Protein AF-A0A8H8CEH4-F1 (afdb_monomer)

Mean predicted aligned error: 15.82 Å

Structure (mmCIF, N/CA/C/O backbone):
data_AF-A0A8H8CEH4-F1
#
_entry.id   AF-A0A8H8CEH4-F1
#
loop_
_atom_site.group_PDB
_atom_site.id
_atom_site.type_symbol
_atom_site.label_atom_id
_atom_site.label_alt_id
_atom_site.label_comp_id
_atom_site.label_asym_id
_atom_site.label_entity_id
_atom_site.label_seq_id
_atom_site.pdbx_PDB_ins_code
_atom_site.Cartn_x
_atom_site.Cartn_y
_atom_site.Cartn_z
_atom_site.occupancy
_atom_site.B_iso_or_equiv
_atom_site.auth_seq_id
_atom_site.auth_comp_id
_atom_site.auth_asym_id
_atom_site.auth_atom_id
_atom_site.pdbx_PDB_model_num
ATOM 1 N N . MET A 1 1 ? 28.395 -14.704 -36.684 1.00 41.12 1 MET A N 1
ATOM 2 C CA . MET A 1 1 ? 27.935 -14.155 -35.392 1.00 41.12 1 MET A CA 1
ATOM 3 C C . MET A 1 1 ? 26.615 -14.833 -35.065 1.00 41.12 1 MET A C 1
ATOM 5 O O . MET A 1 1 ? 25.861 -15.032 -36.015 1.00 41.12 1 MET A O 1
ATOM 9 N N . PRO A 1 2 ? 26.367 -15.254 -33.816 1.00 50.44 2 PRO A N 1
ATOM 10 C CA . PRO A 1 2 ? 25.075 -15.826 -33.438 1.00 50.44 2 PRO A CA 1
ATOM 11 C C . PRO A 1 2 ? 23.949 -14.814 -33.681 1.00 50.44 2 PRO A C 1
ATOM 13 O O . PRO A 1 2 ? 24.184 -13.602 -33.685 1.00 50.44 2 PRO A O 1
ATOM 16 N N . SER A 1 3 ? 22.748 -15.320 -33.951 1.00 53.97 3 SER A N 1
ATOM 17 C CA . SER A 1 3 ? 21.564 -14.488 -34.169 1.00 53.97 3 SER A CA 1
ATOM 18 C C . SER A 1 3 ? 21.272 -13.676 -32.899 1.00 53.97 3 SER A C 1
ATOM 20 O O . SER A 1 3 ? 21.290 -14.254 -31.814 1.00 53.97 3 SER A O 1
ATOM 22 N N . PRO A 1 4 ? 20.958 -12.370 -32.984 1.00 51.72 4 PRO A N 1
ATOM 23 C CA . PRO A 1 4 ? 20.676 -11.534 -31.810 1.00 51.72 4 PRO A CA 1
ATOM 24 C C . PRO A 1 4 ? 19.436 -11.962 -30.996 1.00 51.72 4 PRO A C 1
ATOM 26 O O . PRO A 1 4 ? 19.166 -11.373 -29.955 1.00 51.72 4 PRO A O 1
ATOM 29 N N . PHE A 1 5 ? 18.692 -12.977 -31.450 1.00 53.94 5 PHE A N 1
ATOM 30 C CA . PHE A 1 5 ? 17.483 -13.499 -30.799 1.00 53.94 5 PHE A CA 1
ATOM 31 C C . PHE A 1 5 ? 17.626 -14.947 -30.311 1.00 53.94 5 PHE A C 1
ATOM 33 O O . PHE A 1 5 ? 16.637 -15.574 -29.933 1.00 53.94 5 PHE A O 1
ATOM 40 N N . GLU A 1 6 ? 18.833 -15.509 -30.358 1.00 67.44 6 GLU A N 1
ATOM 41 C CA . GLU A 1 6 ? 19.095 -16.853 -29.849 1.00 67.44 6 GLU A CA 1
ATOM 42 C C . GLU A 1 6 ? 19.182 -16.815 -28.307 1.00 67.44 6 GLU A C 1
ATOM 44 O O . GLU A 1 6 ? 19.828 -15.917 -27.761 1.00 67.44 6 GLU A O 1
ATOM 49 N N . PRO A 1 7 ? 18.508 -17.724 -27.576 1.00 61.00 7 PRO A N 1
ATOM 50 C CA . PRO A 1 7 ? 18.528 -17.714 -26.116 1.00 61.00 7 PRO A CA 1
ATOM 51 C C . PRO A 1 7 ? 19.945 -17.952 -25.581 1.00 61.00 7 PRO A C 1
ATOM 53 O O . PRO A 1 7 ? 20.685 -18.788 -26.103 1.00 61.00 7 PRO A O 1
ATOM 56 N N . CYS A 1 8 ? 20.310 -17.220 -24.523 1.00 62.75 8 CYS A N 1
ATOM 57 C CA . CYS A 1 8 ? 21.651 -17.258 -23.945 1.00 62.75 8 CYS A CA 1
ATOM 58 C C . CYS A 1 8 ? 22.036 -18.695 -23.529 1.00 62.75 8 CYS A C 1
ATOM 60 O O . CYS A 1 8 ? 21.242 -19.357 -22.848 1.00 62.75 8 CYS A O 1
ATOM 62 N N . PRO A 1 9 ? 23.240 -19.195 -23.877 1.00 75.38 9 PRO A N 1
ATOM 63 C CA . PRO A 1 9 ? 23.689 -20.511 -23.434 1.00 75.38 9 PRO A CA 1
ATOM 64 C C . PRO A 1 9 ? 23.721 -20.602 -21.897 1.00 75.38 9 PRO A C 1
ATOM 66 O O . PRO A 1 9 ? 23.936 -19.586 -21.230 1.00 75.38 9 PRO A O 1
ATOM 69 N N . PRO A 1 10 ? 23.517 -21.795 -21.303 1.00 74.75 10 PRO A N 1
ATOM 70 C CA . PRO A 1 10 ? 23.517 -21.963 -19.852 1.00 74.75 10 PRO A CA 1
ATOM 71 C C . PRO A 1 10 ? 24.823 -21.450 -19.214 1.00 74.75 10 PRO A C 1
ATOM 73 O O . PRO A 1 10 ? 25.897 -21.672 -19.774 1.00 74.75 10 PRO A O 1
ATOM 76 N N . PRO A 1 11 ? 24.767 -20.791 -18.043 1.00 74.94 11 PRO A N 1
ATOM 77 C CA . PRO A 1 11 ? 25.940 -20.163 -17.448 1.00 74.94 11 PRO A CA 1
ATOM 78 C C . PRO A 1 11 ? 26.921 -21.214 -16.913 1.00 74.94 11 PRO A C 1
ATOM 80 O O . PRO A 1 11 ? 26.511 -22.155 -16.233 1.00 74.94 11 PRO A O 1
ATOM 83 N N . GLU A 1 12 ? 28.222 -21.011 -17.149 1.00 73.19 12 GLU A N 1
ATOM 84 C CA . GLU A 1 12 ? 29.298 -21.923 -16.713 1.00 73.19 12 GLU A CA 1
ATOM 85 C C . GLU A 1 12 ? 29.402 -22.061 -15.182 1.00 73.19 12 GLU A C 1
ATOM 87 O O . GLU A 1 12 ? 29.919 -23.054 -14.674 1.00 73.19 12 GLU A O 1
ATOM 92 N N . SER A 1 13 ? 28.899 -21.080 -14.421 1.00 71.19 13 SER A N 1
ATOM 93 C CA . SER A 1 13 ? 28.881 -21.124 -12.956 1.00 71.19 13 SER A CA 1
ATOM 94 C C . SER A 1 13 ? 27.661 -20.419 -12.357 1.00 71.19 13 SER A C 1
ATOM 96 O O . SER A 1 13 ? 27.061 -19.529 -12.961 1.00 71.19 13 SER A O 1
ATOM 98 N N . ALA A 1 14 ? 27.315 -20.777 -11.117 1.00 61.75 14 ALA A N 1
ATOM 99 C CA . ALA A 1 14 ? 26.204 -20.166 -10.381 1.00 61.75 14 ALA A CA 1
ATOM 100 C C . ALA A 1 14 ? 26.400 -18.661 -10.096 1.00 61.75 14 ALA A C 1
ATOM 102 O O . ALA A 1 14 ? 25.426 -17.964 -9.822 1.00 61.75 14 ALA A O 1
ATOM 103 N N . LEU A 1 15 ? 27.639 -18.161 -10.174 1.00 55.41 15 LEU A N 1
ATOM 104 C CA . LEU A 1 15 ? 27.972 -16.744 -9.996 1.00 55.41 15 LEU A CA 1
ATOM 105 C C . LEU A 1 15 ? 27.612 -15.889 -11.219 1.00 55.41 15 LEU A C 1
ATOM 107 O O . LEU A 1 15 ? 27.435 -14.684 -11.076 1.00 55.41 15 LEU A O 1
ATOM 111 N N . ALA A 1 16 ? 27.455 -16.498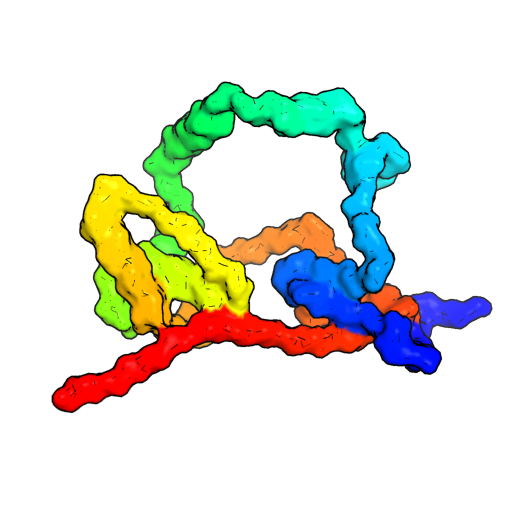 -12.398 1.00 58.56 16 ALA A N 1
ATOM 112 C CA . ALA A 1 16 ? 27.072 -15.808 -13.632 1.00 58.56 16 ALA A CA 1
ATOM 113 C C . ALA A 1 16 ? 25.545 -15.640 -13.788 1.00 58.56 16 ALA A C 1
ATOM 115 O O . ALA A 1 16 ? 25.060 -15.286 -14.860 1.00 58.56 16 ALA A O 1
ATOM 116 N N . ARG A 1 17 ? 24.773 -15.906 -12.726 1.00 63.12 17 ARG A N 1
ATOM 117 C CA . ARG A 1 17 ? 23.318 -15.728 -12.703 1.00 63.12 17 ARG A CA 1
ATOM 118 C C . ARG A 1 17 ? 22.953 -14.421 -12.018 1.00 63.12 17 ARG A C 1
ATOM 120 O O . ARG A 1 17 ? 23.191 -14.250 -10.822 1.00 63.12 17 ARG A O 1
ATOM 127 N N . TYR A 1 18 ? 22.326 -13.520 -12.763 1.00 57.34 18 TYR A N 1
ATOM 128 C CA . TYR A 1 18 ? 21.814 -12.272 -12.210 1.00 57.34 18 TYR A CA 1
ATOM 129 C C . TYR A 1 18 ? 20.551 -12.539 -11.388 1.00 57.34 18 TYR A C 1
ATOM 131 O O . TYR A 1 18 ? 19.676 -13.305 -11.801 1.00 57.34 18 TYR A O 1
ATOM 139 N N . ARG A 1 19 ? 20.450 -11.891 -10.223 1.00 57.28 19 ARG A N 1
ATOM 140 C CA . ARG A 1 19 ? 19.291 -11.994 -9.328 1.00 57.28 19 ARG A CA 1
ATOM 141 C C . ARG A 1 19 ? 18.617 -10.640 -9.163 1.00 57.28 19 ARG A C 1
ATOM 143 O O . ARG A 1 19 ? 19.273 -9.610 -9.000 1.00 57.28 19 ARG A O 1
ATOM 150 N N . LEU A 1 20 ? 17.291 -10.668 -9.186 1.00 55.66 20 LEU A N 1
ATOM 151 C CA . LEU A 1 20 ? 16.443 -9.519 -8.895 1.00 55.66 20 LEU A CA 1
ATOM 152 C C . LEU A 1 20 ? 16.453 -9.278 -7.377 1.00 55.66 20 LEU A C 1
ATOM 154 O O . LEU A 1 20 ? 15.993 -10.135 -6.625 1.00 55.66 20 LEU A O 1
ATOM 158 N N . LEU A 1 21 ? 16.986 -8.141 -6.920 1.00 53.53 21 LEU A N 1
ATOM 159 C CA . LEU A 1 21 ? 17.052 -7.820 -5.485 1.00 53.53 21 LEU A CA 1
ATOM 160 C C . LEU A 1 21 ? 15.699 -7.347 -4.947 1.00 53.53 21 LEU A C 1
ATOM 162 O O . LEU A 1 21 ? 15.346 -7.625 -3.806 1.00 53.53 21 LEU A O 1
ATOM 166 N N . SER A 1 22 ? 14.943 -6.626 -5.776 1.00 48.75 22 SER A N 1
ATOM 167 C CA . SER A 1 22 ? 13.611 -6.130 -5.441 1.00 48.75 22 SER A CA 1
ATOM 168 C C . SER A 1 22 ? 12.701 -6.180 -6.673 1.00 48.75 22 SER A C 1
ATOM 170 O O . SER A 1 22 ? 12.945 -5.442 -7.633 1.00 48.75 22 SER A O 1
ATOM 172 N N . PRO A 1 23 ? 11.641 -7.014 -6.663 1.00 52.88 23 PRO A N 1
ATOM 173 C CA . PRO A 1 23 ? 10.688 -7.105 -7.767 1.00 52.88 23 PRO A CA 1
ATOM 174 C C . PRO A 1 23 ? 9.927 -5.811 -8.048 1.00 52.88 23 PRO A C 1
ATOM 176 O O . PRO A 1 23 ? 9.498 -5.587 -9.173 1.00 52.88 23 PRO A O 1
ATOM 179 N N . THR A 1 24 ? 9.775 -4.953 -7.042 1.00 49.53 24 THR A N 1
ATOM 180 C CA . THR A 1 24 ? 9.005 -3.707 -7.131 1.00 49.53 24 THR A CA 1
ATOM 181 C C . THR A 1 24 ? 9.830 -2.506 -7.581 1.00 49.53 24 THR A C 1
ATOM 183 O O . THR A 1 24 ? 9.252 -1.530 -8.045 1.00 49.53 24 THR A O 1
ATOM 186 N N . ALA A 1 25 ? 11.161 -2.565 -7.475 1.00 51.69 25 ALA A N 1
ATOM 187 C CA . ALA A 1 25 ? 12.053 -1.468 -7.861 1.00 51.69 25 ALA A CA 1
ATOM 188 C C . ALA A 1 25 ? 12.880 -1.757 -9.129 1.00 51.69 25 ALA A C 1
ATOM 190 O O . ALA A 1 25 ? 13.625 -0.891 -9.577 1.00 51.69 25 ALA A O 1
ATOM 191 N N . GLY A 1 26 ? 12.797 -2.970 -9.696 1.00 45.75 26 GLY A N 1
ATOM 192 C CA . GLY A 1 26 ? 13.581 -3.357 -10.878 1.00 45.75 26 GLY A CA 1
ATOM 193 C C . GLY A 1 26 ? 15.101 -3.340 -10.654 1.00 45.75 26 GLY A C 1
ATOM 194 O O . GLY A 1 26 ? 15.869 -3.296 -11.615 1.00 45.75 26 GLY A O 1
ATOM 195 N N . VAL A 1 27 ? 15.551 -3.356 -9.393 1.00 48.81 27 VAL A N 1
ATOM 196 C CA . VAL A 1 27 ? 16.969 -3.247 -9.028 1.00 48.81 27 VAL A CA 1
ATOM 197 C C . VAL A 1 27 ? 17.644 -4.608 -9.191 1.00 48.81 27 VAL A C 1
ATOM 199 O O . VAL A 1 27 ? 17.317 -5.574 -8.495 1.00 48.81 27 VAL A O 1
ATOM 202 N N . HIS A 1 28 ? 18.605 -4.664 -10.110 1.00 49.94 28 HIS A N 1
ATOM 203 C CA . HIS A 1 28 ? 19.459 -5.820 -10.364 1.00 49.94 28 HIS A CA 1
ATOM 204 C C . HIS A 1 28 ? 20.849 -5.520 -9.811 1.00 49.94 28 HIS A C 1
ATOM 206 O O . HIS A 1 28 ? 21.410 -4.466 -10.103 1.00 49.94 28 HIS A O 1
ATOM 212 N N . VAL A 1 29 ? 21.411 -6.431 -9.018 1.00 41.84 29 VAL A N 1
ATOM 213 C CA . VAL A 1 29 ? 22.766 -6.272 -8.473 1.00 41.84 29 VAL A CA 1
ATOM 214 C C . VAL A 1 29 ? 23.648 -7.429 -8.918 1.00 41.84 29 VAL A C 1
ATOM 216 O O . VAL A 1 29 ? 23.337 -8.598 -8.695 1.00 41.84 29 VAL A O 1
ATOM 219 N N . SER A 1 30 ? 24.764 -7.081 -9.552 1.00 36.22 30 SER A N 1
ATOM 220 C CA . SER A 1 30 ? 25.963 -7.917 -9.577 1.00 36.22 30 SER A CA 1
ATOM 221 C C . SER A 1 30 ? 26.756 -7.644 -8.282 1.00 36.22 30 SER A C 1
ATOM 223 O O . SER A 1 30 ? 26.607 -6.556 -7.716 1.00 36.22 30 SER A O 1
ATOM 225 N N . PRO A 1 31 ? 27.621 -8.560 -7.802 1.00 37.22 31 PRO A N 1
ATOM 226 C CA . PRO A 1 31 ? 28.499 -8.313 -6.649 1.00 37.22 31 PRO A CA 1
ATOM 227 C C . PRO A 1 31 ? 29.412 -7.079 -6.794 1.00 37.22 31 PRO A C 1
ATOM 229 O O . PRO A 1 31 ? 30.026 -6.654 -5.820 1.00 37.22 31 PRO A O 1
ATOM 232 N N . ILE A 1 32 ? 29.501 -6.492 -7.992 1.00 45.91 32 ILE A N 1
ATOM 233 C CA . ILE A 1 32 ? 30.186 -5.232 -8.276 1.00 45.91 32 ILE A CA 1
ATOM 234 C C . ILE A 1 32 ? 29.275 -4.381 -9.185 1.00 45.91 32 ILE A C 1
ATOM 236 O O . ILE A 1 32 ? 29.123 -4.726 -10.353 1.00 45.91 32 ILE A O 1
ATOM 240 N N . GLN A 1 33 ? 28.625 -3.324 -8.662 1.00 38.53 33 GLN A N 1
ATOM 241 C CA . GLN A 1 33 ? 28.754 -1.923 -9.138 1.00 38.53 33 GLN A CA 1
ATOM 242 C C . GLN A 1 33 ? 27.741 -0.921 -8.540 1.00 38.53 33 GLN A C 1
ATOM 244 O O . GLN A 1 33 ? 26.551 -1.197 -8.411 1.00 38.53 33 GLN A O 1
ATOM 249 N N . LEU A 1 34 ? 28.251 0.297 -8.296 1.00 38.03 34 LEU A N 1
ATOM 250 C CA . LEU A 1 34 ? 27.530 1.576 -8.229 1.00 38.03 34 LEU A CA 1
ATOM 251 C C . LEU A 1 34 ? 26.923 1.937 -9.601 1.00 38.03 34 LEU A C 1
ATOM 253 O O . LEU A 1 34 ? 27.623 1.882 -10.614 1.00 38.03 34 LEU A O 1
ATOM 257 N N . GLY A 1 35 ? 25.674 2.412 -9.627 1.00 38.38 35 GLY A N 1
ATOM 258 C CA . GLY A 1 35 ? 25.061 3.049 -10.799 1.00 38.38 35 GLY A CA 1
ATOM 259 C C . GLY A 1 35 ? 25.223 4.572 -10.763 1.00 38.38 35 GLY A C 1
ATOM 260 O O . GLY A 1 35 ? 24.493 5.247 -10.048 1.00 38.38 35 GLY A O 1
ATOM 261 N N . GLY A 1 36 ? 26.168 5.119 -11.534 1.00 48.25 36 GLY A N 1
ATOM 262 C CA . GLY A 1 36 ? 26.413 6.565 -11.680 1.00 48.25 36 GLY A CA 1
ATOM 263 C C . GLY A 1 36 ? 25.840 7.160 -12.969 1.00 48.25 36 GLY A C 1
ATOM 264 O O . GLY A 1 36 ? 26.402 8.113 -13.494 1.00 48.25 36 GLY A O 1
ATOM 265 N N . MET A 1 37 ? 24.768 6.575 -13.516 1.00 44.50 37 MET A N 1
ATOM 266 C CA . MET A 1 37 ? 24.328 6.801 -14.903 1.00 44.50 37 MET A CA 1
ATOM 267 C C . MET A 1 37 ? 24.006 8.270 -15.243 1.00 44.50 37 MET A C 1
ATOM 269 O O . MET A 1 37 ? 24.065 8.644 -16.407 1.00 44.50 37 MET A O 1
ATOM 273 N N . SER A 1 38 ? 23.720 9.109 -14.242 1.00 45.44 38 SER A N 1
ATOM 274 C CA . SER A 1 38 ? 23.405 10.538 -14.415 1.00 45.44 38 SER A CA 1
ATOM 275 C C . SER A 1 38 ? 24.422 11.485 -13.762 1.00 45.44 38 SER A C 1
ATOM 277 O O . SER A 1 38 ? 24.164 12.682 -13.669 1.00 45.44 38 SER A O 1
ATOM 279 N N . ILE A 1 39 ? 25.563 10.977 -13.283 1.00 45.25 39 ILE A N 1
ATOM 280 C CA . ILE A 1 39 ? 26.635 11.816 -12.730 1.00 45.25 39 ILE A CA 1
ATOM 281 C C . ILE A 1 39 ? 27.632 12.106 -13.855 1.00 45.25 39 ILE A C 1
ATOM 283 O O . ILE A 1 39 ? 28.524 11.305 -14.126 1.00 45.25 39 ILE A O 1
ATOM 287 N N . GLY A 1 40 ? 27.457 13.249 -14.518 1.00 52.12 40 GLY A N 1
ATOM 288 C CA . GLY A 1 40 ? 28.306 13.699 -15.621 1.00 52.12 40 GLY A CA 1
ATOM 289 C C . GLY A 1 40 ? 27.515 14.282 -16.792 1.00 52.12 40 GLY A C 1
ATOM 290 O O . GLY A 1 40 ? 26.291 14.205 -16.854 1.00 52.12 40 GLY A O 1
ATOM 291 N N . ASP A 1 41 ? 28.237 14.881 -17.727 1.00 58.03 41 ASP A N 1
ATOM 292 C CA . ASP A 1 41 ? 27.751 15.575 -18.924 1.00 58.03 41 ASP A CA 1
ATOM 293 C C . ASP A 1 41 ? 27.770 14.703 -20.194 1.00 58.03 41 ASP A C 1
ATOM 295 O O . ASP A 1 41 ? 27.241 15.090 -21.233 1.00 58.03 41 ASP A O 1
ATOM 299 N N . GLN A 1 42 ? 28.325 13.492 -20.115 1.00 50.28 42 GLN A N 1
ATOM 300 C CA . GLN A 1 42 ? 28.572 12.637 -21.284 1.00 50.28 42 GLN A CA 1
ATOM 301 C C . GLN A 1 42 ? 27.309 12.127 -22.001 1.00 50.28 42 GLN A C 1
ATOM 303 O O . GLN A 1 42 ? 27.388 11.737 -23.161 1.00 50.28 42 GLN A O 1
ATOM 308 N N . TRP A 1 43 ? 26.141 12.135 -21.352 1.00 52.94 43 TRP A N 1
ATOM 309 C CA . TRP A 1 43 ? 24.894 11.585 -21.912 1.00 52.94 43 TRP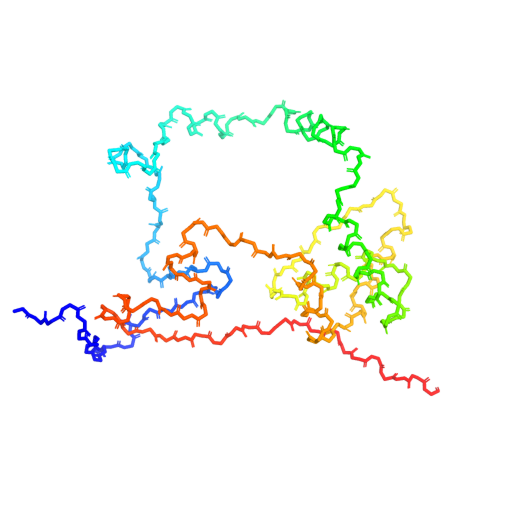 A CA 1
ATOM 310 C C . TRP A 1 43 ? 23.937 12.654 -22.471 1.00 52.94 43 TRP A C 1
ATOM 312 O O . TRP A 1 43 ? 22.816 12.335 -22.876 1.00 52.94 43 TRP A O 1
ATOM 322 N N . VAL A 1 44 ? 24.381 13.918 -22.531 1.00 56.34 44 VAL A N 1
ATOM 323 C CA . VAL A 1 44 ? 23.594 15.067 -23.020 1.00 56.34 44 VAL A CA 1
ATOM 324 C C . VAL A 1 44 ? 23.185 14.908 -24.478 1.00 56.34 44 VAL A C 1
ATOM 326 O O . VAL A 1 44 ? 22.025 15.141 -24.811 1.00 56.34 44 VAL A O 1
ATOM 329 N N . GLU A 1 45 ? 24.100 14.463 -25.341 1.00 51.50 45 GLU A N 1
ATOM 330 C CA . GLU A 1 45 ? 23.826 14.299 -26.777 1.00 51.50 45 GLU A CA 1
ATOM 331 C C . GLU A 1 45 ? 22.793 13.197 -27.067 1.00 51.50 45 GLU A C 1
ATOM 333 O O . GLU A 1 45 ? 22.135 13.215 -28.104 1.00 51.50 45 GLU A O 1
ATOM 338 N N . LEU A 1 46 ? 22.593 12.275 -26.120 1.00 53.59 46 LEU A N 1
ATOM 339 C CA . LEU A 1 46 ? 21.588 11.209 -26.170 1.00 53.59 46 LEU A CA 1
ATOM 340 C C . LEU A 1 46 ? 20.247 11.611 -25.525 1.00 53.59 46 LEU A C 1
ATOM 342 O O . LEU A 1 46 ? 19.347 10.780 -25.416 1.00 53.59 46 LEU A O 1
ATOM 346 N N . GLY A 1 47 ? 20.092 12.871 -25.097 1.00 50.84 47 GLY A N 1
ATOM 347 C CA . GLY A 1 47 ? 18.830 13.412 -24.578 1.00 50.84 47 GLY A CA 1
ATOM 348 C C . GLY A 1 47 ? 18.451 12.945 -23.167 1.00 50.84 47 GLY A C 1
ATOM 349 O O . GLY A 1 47 ? 17.328 13.185 -22.732 1.00 50.84 47 GLY A O 1
ATOM 350 N N . MET A 1 48 ? 19.373 12.309 -22.436 1.00 52.56 48 MET A N 1
ATOM 351 C CA . MET A 1 48 ? 19.133 11.739 -21.097 1.00 52.56 48 MET A CA 1
ATOM 352 C C . MET A 1 48 ? 19.396 12.731 -19.944 1.00 52.56 48 MET A C 1
ATOM 354 O O . MET A 1 48 ? 19.370 12.349 -18.774 1.00 52.56 48 MET A O 1
ATOM 358 N N . GLY A 1 49 ? 19.604 14.011 -20.273 1.00 56.00 49 GLY A N 1
ATOM 359 C CA . GLY A 1 49 ? 19.868 15.098 -19.327 1.00 56.00 49 GLY A CA 1
ATOM 360 C C . GLY A 1 49 ? 21.317 15.148 -18.827 1.00 56.00 49 GLY A C 1
ATOM 361 O O . GLY A 1 49 ? 22.030 14.150 -18.814 1.00 56.00 49 GLY A O 1
ATOM 362 N N . SER A 1 50 ? 21.749 16.334 -18.399 1.00 58.81 50 SER A N 1
ATOM 363 C CA . SER A 1 50 ? 22.978 16.542 -17.620 1.00 58.81 50 SER A CA 1
ATOM 364 C C . SER A 1 50 ? 22.640 17.100 -16.255 1.00 58.81 50 SER A C 1
ATOM 366 O O . SER A 1 50 ? 21.769 17.963 -16.140 1.00 58.81 50 SER A O 1
ATOM 368 N N . MET A 1 51 ? 23.418 16.705 -15.252 1.00 55.75 51 MET A N 1
ATOM 369 C CA . MET A 1 51 ? 23.513 17.440 -14.000 1.00 55.75 51 MET A CA 1
ATOM 370 C C . MET A 1 51 ? 24.976 17.810 -13.783 1.00 55.75 51 MET A C 1
ATOM 372 O O . MET A 1 51 ? 25.824 16.953 -13.537 1.00 55.75 51 MET A O 1
ATOM 376 N N . ASP A 1 52 ? 25.284 19.091 -13.960 1.00 63.91 52 ASP A N 1
ATOM 377 C CA . ASP A 1 52 ? 26.625 19.613 -13.750 1.00 63.91 52 ASP A CA 1
ATOM 378 C C . ASP A 1 52 ? 26.969 19.635 -12.252 1.00 63.91 52 ASP A C 1
ATOM 380 O O . ASP A 1 52 ? 26.113 19.530 -11.359 1.00 63.91 52 ASP A O 1
ATOM 384 N N . LYS A 1 53 ? 28.270 19.733 -11.964 1.00 59.25 53 LYS A N 1
ATOM 385 C CA . LYS A 1 53 ? 28.774 19.719 -10.590 1.00 59.25 53 LYS A CA 1
ATOM 386 C C . LYS A 1 53 ? 28.122 20.837 -9.774 1.00 59.25 53 LYS A C 1
ATOM 388 O O . LYS A 1 53 ? 27.663 20.588 -8.669 1.00 59.25 53 LYS A O 1
ATOM 393 N N . GLU A 1 54 ? 28.004 22.040 -10.325 1.00 62.38 54 GLU A N 1
ATOM 394 C CA . GLU A 1 54 ? 27.438 23.180 -9.604 1.00 62.38 54 GLU A CA 1
ATOM 395 C C . GLU A 1 54 ? 25.950 22.991 -9.244 1.00 62.38 54 GLU A C 1
ATOM 397 O O . GLU A 1 54 ? 25.565 23.278 -8.109 1.00 62.38 54 GLU A O 1
ATOM 402 N N . SER A 1 55 ? 25.119 22.438 -10.137 1.00 59.53 55 SER A N 1
ATOM 403 C CA . SER A 1 55 ? 23.709 22.144 -9.821 1.00 59.53 55 SER A CA 1
ATOM 404 C C . SER A 1 55 ? 23.553 21.000 -8.824 1.00 59.53 55 SER A C 1
ATOM 406 O O . SER A 1 55 ? 22.645 21.037 -7.996 1.00 59.53 55 SER A O 1
ATOM 408 N N . SER A 1 56 ? 24.468 20.024 -8.844 1.00 54.88 56 SER A N 1
ATOM 409 C CA . SER A 1 56 ? 24.507 18.939 -7.854 1.00 54.88 56 SER A CA 1
ATOM 410 C C . SER A 1 56 ? 24.778 19.482 -6.447 1.00 54.88 56 SER A C 1
ATOM 412 O O . SER A 1 56 ? 24.079 19.122 -5.505 1.00 54.88 56 SER A O 1
ATOM 414 N N . PHE A 1 57 ? 25.745 20.396 -6.301 1.00 56.25 57 PHE A N 1
ATOM 415 C CA . PHE A 1 57 ? 26.039 21.036 -5.013 1.00 56.25 57 PHE A CA 1
ATOM 416 C C . PHE A 1 57 ? 24.912 21.987 -4.572 1.00 56.25 57 PHE A C 1
ATOM 418 O O . PHE A 1 57 ? 24.511 21.939 -3.416 1.00 56.25 57 PHE A O 1
ATOM 425 N N . LYS A 1 58 ? 24.299 22.760 -5.484 1.00 59.88 58 LYS A N 1
ATOM 426 C CA . LYS A 1 58 ? 23.124 23.600 -5.159 1.00 59.88 58 LYS A CA 1
ATOM 427 C C . LYS A 1 58 ? 21.908 22.795 -4.698 1.00 59.88 58 LYS A C 1
ATOM 429 O O . LYS A 1 58 ? 21.197 23.246 -3.807 1.00 59.88 58 LYS A O 1
ATOM 434 N N . LEU A 1 59 ? 21.657 21.626 -5.289 1.00 51.97 59 LEU A N 1
ATOM 435 C CA . LEU A 1 59 ? 20.600 20.712 -4.847 1.00 51.97 59 LEU A CA 1
ATOM 436 C C . LEU A 1 59 ? 20.874 20.198 -3.423 1.00 51.97 59 LEU A C 1
ATOM 438 O O . LEU A 1 59 ? 19.955 20.115 -2.614 1.00 51.97 59 LEU A O 1
ATOM 442 N N . LEU A 1 60 ? 22.134 19.869 -3.126 1.00 50.53 60 LEU A N 1
ATOM 443 C CA . LEU A 1 60 ? 22.562 19.332 -1.832 1.00 50.53 60 LEU A CA 1
ATOM 444 C C . LEU A 1 60 ? 22.608 20.399 -0.722 1.00 50.53 60 LEU A C 1
ATOM 446 O O . LEU A 1 60 ? 22.345 20.070 0.431 1.00 50.53 60 LEU A O 1
ATOM 450 N N . ASP A 1 61 ? 22.869 21.664 -1.068 1.00 50.94 61 ASP A N 1
ATOM 451 C CA . ASP A 1 61 ? 22.926 22.797 -0.128 1.00 50.94 61 ASP A CA 1
ATOM 452 C C . ASP A 1 61 ? 21.566 23.497 0.087 1.00 50.94 61 ASP A C 1
ATOM 454 O O . ASP A 1 61 ? 21.417 24.335 0.981 1.00 50.94 61 ASP A O 1
ATOM 458 N N . ALA A 1 62 ? 20.539 23.175 -0.707 1.00 47.44 62 ALA A N 1
ATOM 459 C CA . ALA A 1 62 ? 19.213 23.781 -0.605 1.00 47.44 62 ALA A CA 1
ATOM 460 C C . ALA A 1 62 ? 18.377 23.179 0.541 1.00 47.44 62 ALA A C 1
ATOM 462 O O . ALA A 1 62 ? 17.372 22.507 0.316 1.00 47.44 62 ALA A O 1
ATOM 463 N N . GLN A 1 63 ? 18.744 23.479 1.788 1.00 48.94 63 GLN A N 1
ATOM 464 C CA . GLN A 1 63 ? 17.897 23.237 2.959 1.00 48.94 63 GLN A CA 1
ATOM 465 C C . GLN A 1 63 ? 17.555 24.576 3.622 1.00 48.94 63 GLN A C 1
ATOM 467 O O . GLN A 1 63 ? 18.184 24.995 4.587 1.00 48.94 63 GLN A O 1
ATOM 472 N N . ASN A 1 64 ? 16.590 25.305 3.050 1.00 49.06 64 ASN A N 1
ATOM 473 C CA . ASN A 1 64 ? 16.269 26.662 3.508 1.00 49.06 64 ASN A CA 1
ATOM 474 C C . ASN A 1 64 ? 14.763 26.955 3.588 1.00 49.06 64 ASN A C 1
ATOM 476 O O . ASN A 1 64 ? 14.295 27.967 3.066 1.00 49.06 64 ASN A O 1
ATOM 480 N N . GLY A 1 65 ? 13.976 26.046 4.177 1.00 51.25 65 GLY A N 1
ATOM 481 C CA . GLY A 1 65 ? 12.549 26.275 4.464 1.00 51.25 65 GLY A CA 1
ATOM 482 C C . GLY A 1 65 ? 11.639 26.453 3.232 1.00 51.25 65 GLY A C 1
ATOM 483 O O . GLY A 1 65 ? 10.429 26.656 3.357 1.00 51.25 65 GLY A O 1
ATOM 484 N N . SER A 1 66 ? 12.213 26.435 2.023 1.00 52.94 66 SER A N 1
ATOM 485 C CA . SER A 1 66 ? 11.494 26.619 0.763 1.00 52.94 66 SER A CA 1
ATOM 486 C C . SER A 1 66 ? 10.611 25.418 0.466 1.00 52.94 66 SER A C 1
ATOM 488 O O . SER A 1 66 ? 9.533 25.593 -0.087 1.00 52.94 66 SER A O 1
ATOM 490 N N . SER A 1 67 ? 11.014 24.224 0.906 1.00 56.22 67 SER A N 1
ATOM 491 C CA . SER A 1 67 ? 10.212 23.006 0.872 1.00 56.22 67 SER A CA 1
ATOM 492 C C . SER A 1 67 ? 8.872 23.196 1.571 1.00 56.22 67 SER A C 1
ATOM 494 O O . SER A 1 67 ? 7.838 22.919 0.980 1.00 56.22 67 SER A O 1
ATOM 496 N N . GLU A 1 68 ? 8.853 23.733 2.786 1.00 59.56 68 GLU A N 1
ATOM 497 C CA . GLU A 1 68 ? 7.648 23.932 3.589 1.00 59.56 68 GLU A CA 1
ATOM 498 C C . GLU A 1 68 ? 6.746 25.001 2.976 1.00 59.56 68 GLU A C 1
ATOM 500 O O . GLU A 1 68 ? 5.523 24.865 2.981 1.00 59.56 68 GLU A O 1
ATOM 505 N N . ARG A 1 69 ? 7.346 26.042 2.391 1.00 60.88 69 ARG A N 1
ATOM 506 C CA . ARG A 1 69 ? 6.617 27.113 1.712 1.00 60.88 69 ARG A CA 1
ATOM 507 C C . ARG A 1 69 ? 6.024 26.652 0.378 1.00 60.88 69 ARG A C 1
ATOM 509 O O . ARG A 1 69 ? 4.855 26.914 0.123 1.00 60.88 69 ARG A O 1
ATOM 516 N N . ILE A 1 70 ? 6.776 25.897 -0.420 1.00 63.34 70 ILE A N 1
ATOM 517 C CA . ILE A 1 70 ? 6.316 25.304 -1.684 1.00 63.34 70 ILE A CA 1
ATOM 518 C C . ILE A 1 70 ? 5.256 24.230 -1.418 1.00 63.34 70 ILE A C 1
ATOM 520 O O . ILE A 1 70 ? 4.237 24.204 -2.104 1.00 63.34 70 ILE A O 1
ATOM 524 N N . ILE A 1 71 ? 5.445 23.376 -0.407 1.00 58.16 71 ILE A N 1
ATOM 525 C CA . ILE A 1 71 ? 4.442 22.389 0.024 1.00 58.16 71 ILE A CA 1
ATOM 526 C C . ILE A 1 71 ? 3.188 23.105 0.538 1.00 58.16 71 ILE A C 1
ATOM 528 O O . ILE A 1 71 ? 2.080 22.674 0.227 1.00 58.16 71 ILE A O 1
ATOM 532 N N . GLY A 1 72 ? 3.341 24.213 1.268 1.00 60.03 72 GLY A N 1
ATOM 533 C CA . GLY A 1 72 ? 2.240 25.055 1.735 1.00 60.03 72 GLY A CA 1
ATOM 534 C C . GLY A 1 72 ? 1.440 25.680 0.590 1.00 60.03 72 GLY A C 1
ATOM 535 O O . GLY A 1 72 ? 0.226 25.505 0.526 1.00 60.03 72 GLY A O 1
ATOM 536 N N . GLU A 1 73 ? 2.111 26.339 -0.356 1.00 68.44 73 GLU A N 1
ATOM 537 C CA . GLU A 1 73 ? 1.496 26.939 -1.550 1.00 68.44 73 GLU A CA 1
ATOM 538 C C . GLU A 1 73 ? 0.835 25.872 -2.444 1.00 68.44 73 GLU A C 1
ATOM 540 O O . GLU A 1 73 ? -0.286 26.050 -2.934 1.00 68.44 73 GLU A O 1
ATOM 545 N N . TRP A 1 74 ? 1.488 24.718 -2.611 1.00 67.12 74 TRP A N 1
ATOM 546 C CA . TRP A 1 74 ? 0.935 23.553 -3.302 1.00 67.12 74 TRP A CA 1
ATOM 547 C C . TRP A 1 74 ? -0.324 23.025 -2.604 1.00 67.12 74 TRP A C 1
ATOM 549 O O . TRP A 1 74 ? -1.325 22.777 -3.278 1.00 67.12 74 TRP A O 1
ATOM 559 N N . ALA A 1 75 ? -0.309 22.901 -1.273 1.00 61.28 75 ALA A N 1
ATOM 560 C CA . ALA A 1 75 ? -1.441 22.432 -0.478 1.00 61.28 75 ALA A CA 1
ATOM 561 C C . ALA A 1 75 ? -2.617 23.422 -0.511 1.00 61.28 75 ALA A C 1
ATOM 563 O O . ALA A 1 75 ? -3.770 23.001 -0.634 1.00 61.28 75 ALA A O 1
ATOM 564 N N . GLU A 1 76 ? -2.350 24.732 -0.476 1.00 64.75 76 GLU A N 1
ATOM 565 C CA . GLU A 1 76 ? -3.382 25.765 -0.608 1.00 64.75 76 GLU A CA 1
ATOM 566 C C . GLU A 1 76 ? -4.056 25.730 -1.979 1.00 64.75 76 GLU A C 1
ATOM 568 O O . GLU A 1 76 ? -5.287 25.764 -2.065 1.00 64.75 76 GLU A O 1
ATOM 573 N N . LYS A 1 77 ? -3.270 25.594 -3.051 1.00 69.38 77 LYS A N 1
ATOM 574 C CA . LYS A 1 77 ? -3.790 25.487 -4.420 1.00 69.38 77 LYS A CA 1
ATOM 575 C C . LYS A 1 77 ? -4.637 24.226 -4.618 1.00 69.38 77 LYS A C 1
ATOM 577 O O . LYS A 1 77 ? -5.575 24.228 -5.413 1.00 69.38 77 LYS A O 1
ATOM 582 N N . ARG A 1 78 ? -4.340 23.162 -3.865 1.00 62.84 78 ARG A N 1
ATOM 583 C CA . ARG A 1 78 ? -5.044 21.873 -3.887 1.00 62.84 78 ARG A CA 1
ATOM 584 C C . ARG A 1 78 ? -6.259 21.789 -2.965 1.00 62.84 78 ARG A C 1
ATOM 586 O O . ARG A 1 78 ? -6.826 20.708 -2.868 1.00 62.84 78 ARG A O 1
ATOM 593 N N . ARG A 1 79 ? -6.701 22.881 -2.318 1.00 58.31 79 ARG A N 1
ATOM 594 C CA . ARG A 1 79 ? -7.823 22.911 -1.342 1.00 58.31 79 ARG A CA 1
ATOM 595 C C . ARG A 1 79 ? -9.123 22.192 -1.772 1.00 58.31 79 ARG A C 1
ATOM 597 O O . ARG A 1 79 ? -10.008 22.013 -0.938 1.00 58.31 79 ARG A O 1
ATOM 604 N N . ARG A 1 80 ? -9.272 21.768 -3.034 1.00 60.69 80 ARG A N 1
ATOM 605 C CA . ARG A 1 80 ? -10.348 20.891 -3.515 1.00 60.69 80 ARG A CA 1
ATOM 606 C C . ARG A 1 80 ? -9.806 19.500 -3.856 1.00 60.69 80 ARG A C 1
ATOM 608 O O . ARG A 1 80 ? -8.928 19.377 -4.700 1.00 60.69 80 ARG A O 1
ATOM 615 N N . ARG A 1 81 ? -10.408 18.464 -3.255 1.00 63.22 81 ARG A N 1
ATOM 616 C CA . ARG A 1 81 ? -10.157 17.061 -3.619 1.00 63.22 81 ARG A CA 1
ATOM 617 C C . ARG A 1 81 ? -10.450 16.834 -5.100 1.00 63.22 81 ARG A C 1
ATOM 619 O O . ARG A 1 81 ? -11.552 17.154 -5.560 1.00 63.22 81 ARG A O 1
ATOM 626 N N . ASN A 1 82 ? -9.496 16.248 -5.809 1.00 79.12 82 ASN A N 1
ATOM 627 C CA . ASN A 1 82 ? -9.660 15.850 -7.203 1.00 79.12 82 ASN A CA 1
ATOM 628 C C . ASN A 1 82 ? -10.599 14.636 -7.306 1.00 79.12 82 ASN A C 1
ATOM 630 O O . ASN A 1 82 ? -10.714 13.854 -6.365 1.00 79.12 82 ASN A O 1
ATOM 634 N N . GLU A 1 83 ? -11.248 14.429 -8.456 1.00 82.75 83 GLU A N 1
ATOM 635 C CA . GLU A 1 83 ? -12.175 13.294 -8.642 1.00 82.75 83 GLU A CA 1
ATOM 636 C C . GLU A 1 83 ? -11.510 11.937 -8.356 1.00 82.75 83 GLU A C 1
ATOM 638 O O . GLU A 1 83 ? -12.086 11.098 -7.670 1.00 82.75 83 GLU A O 1
ATOM 643 N N . LYS A 1 84 ? -10.245 11.757 -8.762 1.00 84.69 84 LYS A N 1
ATOM 644 C CA . LYS A 1 84 ? -9.456 10.555 -8.438 1.00 84.69 84 LYS A CA 1
ATOM 645 C C . LYS A 1 84 ? -9.298 10.340 -6.926 1.00 84.69 84 LYS A C 1
ATOM 647 O O . LYS A 1 84 ? -9.416 9.219 -6.453 1.00 84.69 84 LYS A O 1
ATOM 652 N N . GLU A 1 85 ? -9.063 11.407 -6.164 1.00 83.25 85 GLU A N 1
ATOM 653 C CA . GLU A 1 85 ? -8.896 11.332 -4.705 1.00 83.25 85 GLU A CA 1
ATOM 654 C C . GLU A 1 85 ? -10.222 10.976 -4.018 1.00 83.25 85 GLU A C 1
ATOM 656 O O . GLU A 1 85 ? -10.230 10.196 -3.071 1.00 83.25 85 GLU A O 1
ATOM 661 N N . LYS A 1 86 ? -11.356 11.482 -4.527 1.00 86.94 86 LYS A N 1
ATOM 662 C CA . LYS A 1 86 ? -12.689 11.104 -4.030 1.00 86.94 86 LYS A CA 1
ATOM 663 C C . LYS A 1 86 ? -12.979 9.620 -4.246 1.00 86.94 86 LYS A C 1
ATOM 665 O O . LYS A 1 86 ? -13.512 8.981 -3.345 1.00 86.94 86 LYS A O 1
ATOM 670 N N . LEU A 1 87 ? -12.605 9.081 -5.407 1.00 88.94 87 LEU A N 1
ATOM 671 C CA . LEU A 1 87 ? -12.755 7.657 -5.703 1.00 88.94 87 LEU A CA 1
ATOM 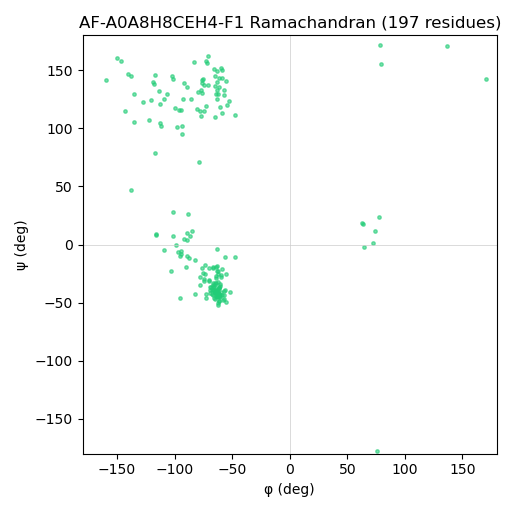672 C C . LEU A 1 87 ? -11.926 6.797 -4.738 1.00 88.94 87 LEU A C 1
ATOM 674 O O . LEU A 1 87 ? -12.444 5.823 -4.196 1.00 88.94 87 LEU A O 1
ATOM 678 N N . VAL A 1 88 ? -10.675 7.187 -4.463 1.00 89.19 88 VAL A N 1
ATOM 679 C CA . VAL A 1 88 ? -9.814 6.487 -3.492 1.00 89.19 88 VAL A CA 1
ATOM 680 C C . VAL A 1 88 ? -10.405 6.542 -2.082 1.00 89.19 88 VAL A C 1
ATOM 682 O O . VAL A 1 88 ? -10.451 5.514 -1.412 1.00 89.19 88 VAL A O 1
ATOM 685 N N . CYS A 1 89 ? -10.903 7.703 -1.636 1.00 88.62 89 CYS A N 1
ATOM 686 C CA . CYS A 1 89 ? -11.581 7.813 -0.341 1.00 88.62 89 CYS A CA 1
ATOM 687 C C . CYS A 1 89 ? -12.783 6.863 -0.251 1.00 88.62 89 CYS A C 1
ATOM 689 O O . CYS A 1 89 ? -12.880 6.114 0.714 1.00 88.62 89 CYS A O 1
ATOM 691 N N . ALA A 1 90 ? -13.649 6.842 -1.270 1.00 91.25 90 ALA A N 1
ATOM 692 C CA . ALA A 1 90 ? -14.824 5.972 -1.290 1.00 91.25 90 ALA A CA 1
ATOM 693 C C . ALA A 1 90 ? -14.451 4.479 -1.249 1.00 91.25 90 ALA A C 1
ATOM 695 O O . ALA A 1 90 ? -15.115 3.682 -0.587 1.00 91.25 90 ALA A O 1
ATOM 696 N N . ALA A 1 91 ? -13.367 4.089 -1.924 1.00 92.88 91 ALA A N 1
ATOM 697 C CA . ALA A 1 91 ? -12.878 2.715 -1.891 1.00 92.88 91 ALA A CA 1
ATOM 698 C C . ALA A 1 91 ? -12.307 2.326 -0.519 1.00 92.88 91 ALA A C 1
ATOM 700 O O . ALA A 1 91 ? -12.586 1.234 -0.028 1.00 92.88 91 ALA A O 1
ATOM 701 N N . LEU A 1 92 ? -11.553 3.222 0.126 1.00 91.44 92 LEU A N 1
ATOM 702 C CA . LEU A 1 92 ? -11.044 2.991 1.478 1.00 91.44 92 LEU A CA 1
ATOM 703 C C . LEU A 1 92 ? -12.178 2.924 2.509 1.00 91.44 92 LEU A C 1
ATOM 705 O O . LEU A 1 92 ? -12.129 2.078 3.394 1.00 91.44 92 LEU A O 1
ATOM 709 N N . GLU A 1 93 ? -13.210 3.761 2.381 1.00 92.69 93 GLU A N 1
ATOM 710 C CA . GLU A 1 93 ? -14.407 3.713 3.232 1.00 92.69 93 GLU A CA 1
ATOM 711 C C . GLU A 1 93 ? -15.158 2.384 3.080 1.00 92.69 93 GLU A C 1
ATOM 713 O O . GLU A 1 93 ? -15.567 1.783 4.073 1.00 92.69 93 GLU A O 1
ATOM 718 N N . LYS A 1 94 ? -15.285 1.879 1.847 1.00 93.12 94 LYS A N 1
ATOM 719 C CA . LYS A 1 94 ? -15.886 0.568 1.587 1.00 93.12 94 LYS A CA 1
ATOM 720 C C . LYS A 1 94 ? -15.094 -0.561 2.254 1.00 93.12 94 LYS A C 1
ATOM 722 O O . LYS A 1 94 ? -15.682 -1.382 2.949 1.00 93.12 94 LYS A O 1
ATOM 727 N N . VAL A 1 95 ? -13.770 -0.587 2.081 1.00 92.44 95 VAL A N 1
ATOM 728 C CA . VAL A 1 95 ? -12.915 -1.612 2.706 1.00 92.44 95 VAL A CA 1
ATOM 729 C C . VAL A 1 95 ? -12.918 -1.480 4.233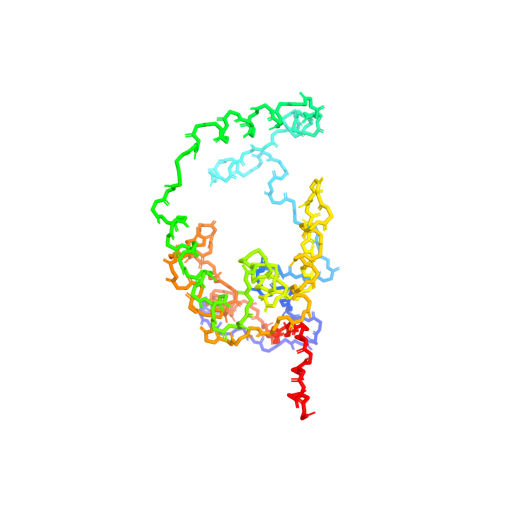 1.00 92.44 95 VAL A C 1
ATOM 731 O O . VAL A 1 95 ? -12.955 -2.489 4.931 1.00 92.44 95 VAL A O 1
ATOM 734 N N . ALA A 1 96 ? -12.957 -0.258 4.770 1.00 91.44 96 ALA A N 1
ATOM 735 C CA . ALA A 1 96 ? -13.091 -0.025 6.208 1.00 91.44 96 ALA A CA 1
ATOM 736 C C . ALA A 1 96 ? -14.375 -0.651 6.772 1.00 91.44 96 ALA A C 1
ATOM 738 O O . ALA A 1 96 ? -14.326 -1.323 7.804 1.00 91.44 96 ALA A O 1
ATOM 739 N N . ALA A 1 97 ? -15.497 -0.500 6.060 1.00 91.31 97 ALA A N 1
ATOM 740 C CA . ALA A 1 97 ? -16.768 -1.111 6.436 1.00 91.31 97 ALA A CA 1
ATOM 741 C C . ALA A 1 97 ? -16.719 -2.649 6.402 1.00 91.31 97 ALA A C 1
ATOM 743 O O . ALA A 1 97 ? -17.250 -3.290 7.304 1.00 91.31 97 ALA A O 1
ATOM 744 N N . GLU A 1 98 ? -16.054 -3.245 5.408 1.00 90.38 98 GLU A N 1
ATOM 745 C CA . GLU A 1 98 ? -15.892 -4.705 5.300 1.00 90.38 98 GLU A CA 1
ATOM 746 C C . GLU A 1 98 ? -15.016 -5.293 6.417 1.00 90.38 98 GLU A C 1
ATOM 748 O O . GLU A 1 98 ? -15.281 -6.387 6.907 1.00 90.38 98 GLU A O 1
ATOM 753 N N . VAL A 1 99 ? -13.978 -4.563 6.829 1.00 87.75 99 VAL A N 1
ATOM 754 C CA . VAL A 1 99 ? -13.044 -4.970 7.893 1.00 87.75 99 VAL A CA 1
ATOM 755 C C . VAL A 1 99 ? -13.600 -4.659 9.293 1.00 87.75 99 VAL A C 1
ATOM 757 O O . VAL A 1 99 ? -13.093 -5.166 10.291 1.00 87.75 99 VAL A O 1
ATOM 760 N N . GLY A 1 100 ? -14.660 -3.851 9.387 1.00 86.94 100 GLY A N 1
ATOM 761 C CA . GLY A 1 100 ? -15.291 -3.479 10.654 1.00 86.94 100 GLY A CA 1
ATOM 762 C C . GLY A 1 100 ? -14.534 -2.404 11.441 1.00 86.94 100 GLY A C 1
ATOM 763 O O . GLY A 1 100 ? -14.701 -2.309 12.655 1.00 86.94 100 GLY A O 1
ATOM 764 N N . THR A 1 101 ? -13.712 -1.586 10.775 1.00 86.62 101 THR A N 1
ATOM 765 C CA . THR A 1 101 ? -13.027 -0.443 11.401 1.00 86.62 101 THR A CA 1
ATOM 766 C C . THR A 1 101 ? -13.712 0.874 11.047 1.00 86.62 101 THR A C 1
ATOM 768 O O . THR A 1 101 ? -14.205 1.070 9.938 1.00 86.62 101 THR A O 1
ATOM 771 N N . GLN A 1 102 ? -13.721 1.810 11.995 1.00 82.44 102 GLN A N 1
ATOM 772 C CA . GLN A 1 102 ? -14.179 3.182 11.757 1.00 82.44 102 GLN A CA 1
ATOM 773 C C . GLN A 1 102 ? -13.051 4.092 11.245 1.00 82.44 102 GLN A C 1
ATOM 775 O O . GLN A 1 102 ? -13.306 5.210 10.794 1.00 82.44 102 GLN A O 1
ATOM 780 N N . SER A 1 103 ? -11.797 3.631 11.306 1.00 88.12 103 SER A N 1
ATOM 781 C CA . SER A 1 103 ? -10.617 4.413 10.950 1.00 88.12 103 SER A CA 1
ATOM 782 C C . SER A 1 103 ? -10.153 4.097 9.528 1.00 88.12 103 SER A C 1
ATOM 784 O O . SER A 1 103 ? -9.452 3.120 9.269 1.00 88.12 103 SER A O 1
ATOM 786 N N . VAL A 1 104 ? -10.485 4.982 8.587 1.00 90.25 104 VAL A N 1
ATOM 787 C CA . VAL A 1 104 ? -10.001 4.910 7.193 1.00 90.25 104 VAL A CA 1
ATOM 788 C C . VAL A 1 104 ? -8.467 4.997 7.132 1.00 90.25 104 VAL A C 1
ATOM 790 O O . VAL A 1 104 ? -7.822 4.346 6.310 1.00 90.25 104 VAL A O 1
ATOM 793 N N . THR A 1 105 ? -7.862 5.764 8.045 1.00 89.56 105 THR A N 1
ATOM 794 C CA . THR A 1 105 ? -6.404 5.897 8.173 1.00 89.56 105 THR A CA 1
ATOM 795 C C . THR A 1 105 ? -5.749 4.571 8.556 1.00 89.56 105 THR A C 1
ATOM 797 O O . THR A 1 105 ? -4.698 4.236 8.011 1.00 89.56 105 THR A O 1
ATOM 800 N N . ALA A 1 106 ? -6.384 3.786 9.435 1.00 90.44 106 ALA A N 1
ATOM 801 C CA . ALA A 1 106 ? -5.876 2.476 9.830 1.00 90.44 106 ALA A CA 1
ATOM 802 C C . ALA A 1 106 ? -5.832 1.508 8.639 1.00 90.44 106 ALA A C 1
ATOM 804 O O . ALA A 1 106 ? -4.830 0.825 8.438 1.00 90.44 106 ALA A O 1
ATOM 805 N N . VAL A 1 107 ? -6.867 1.520 7.790 1.00 91.62 107 VAL A N 1
ATOM 806 C CA . VAL A 1 107 ? -6.902 0.728 6.547 1.00 91.62 107 VAL A CA 1
ATOM 807 C C . VAL A 1 107 ? -5.782 1.137 5.594 1.00 91.62 107 VAL A C 1
ATOM 809 O O . VAL A 1 107 ? -5.125 0.276 5.018 1.00 91.62 107 VAL A O 1
ATOM 812 N N . ALA A 1 108 ? -5.520 2.438 5.444 1.00 90.19 108 ALA A N 1
ATOM 813 C CA . ALA A 1 108 ? -4.449 2.926 4.576 1.00 90.19 108 ALA A CA 1
ATOM 814 C C . ALA A 1 108 ? -3.051 2.499 5.067 1.00 90.19 108 ALA A C 1
ATOM 816 O O . ALA A 1 108 ? -2.207 2.098 4.263 1.00 90.19 108 ALA A O 1
ATOM 817 N N . ILE A 1 109 ? -2.815 2.549 6.383 1.00 90.12 109 ILE A N 1
ATOM 818 C CA . ILE A 1 109 ? -1.570 2.079 7.009 1.00 90.12 109 ILE A CA 1
ATOM 819 C C . ILE A 1 109 ? -1.420 0.564 6.818 1.00 90.12 109 ILE A C 1
ATOM 821 O O . ILE A 1 109 ? -0.367 0.106 6.373 1.00 90.12 109 ILE A O 1
ATOM 825 N N . ALA A 1 110 ? -2.483 -0.201 7.085 1.00 90.62 110 ALA A N 1
ATOM 826 C CA . ALA A 1 110 ? -2.502 -1.649 6.910 1.00 90.62 110 ALA A CA 1
ATOM 827 C C . ALA A 1 110 ? -2.239 -2.048 5.450 1.00 90.62 110 ALA A C 1
ATOM 829 O O . ALA A 1 110 ? -1.417 -2.925 5.193 1.00 90.62 110 ALA A O 1
ATOM 830 N N . TYR A 1 111 ? -2.858 -1.351 4.491 1.00 91.44 111 TYR A N 1
ATOM 831 C CA . TYR A 1 111 ? -2.600 -1.526 3.062 1.00 91.44 111 TYR A CA 1
ATOM 832 C C . TYR A 1 111 ? -1.125 -1.307 2.718 1.00 91.44 111 TYR A C 1
ATOM 834 O O . TYR A 1 111 ? -0.535 -2.138 2.035 1.00 91.44 111 TYR A O 1
ATOM 842 N N . LEU A 1 112 ? -0.496 -0.238 3.218 1.00 89.06 112 LEU A N 1
ATOM 843 C CA . LEU A 1 112 ? 0.911 0.034 2.921 1.00 89.06 112 LEU A CA 1
ATOM 844 C C . LEU A 1 112 ? 1.837 -1.068 3.463 1.00 89.06 112 LEU A C 1
ATOM 846 O O . LEU A 1 112 ? 2.724 -1.539 2.750 1.00 89.06 112 LEU A O 1
ATOM 850 N N . MET A 1 113 ? 1.598 -1.507 4.700 1.00 87.06 113 MET A N 1
ATOM 851 C CA . MET A 1 113 ? 2.371 -2.575 5.344 1.00 87.06 113 MET A CA 1
ATOM 852 C C . MET A 1 113 ? 2.167 -3.940 4.668 1.00 87.06 113 MET A C 1
ATOM 854 O O . MET A 1 113 ? 3.088 -4.754 4.626 1.00 87.06 113 MET A O 1
ATOM 858 N N . GLN A 1 114 ? 0.969 -4.197 4.134 1.00 89.12 114 GLN A N 1
ATOM 859 C CA . GLN A 1 114 ? 0.595 -5.475 3.515 1.00 89.12 114 GLN A CA 1
ATOM 860 C C . GLN A 1 114 ? 0.777 -5.511 1.999 1.00 89.12 114 GLN A C 1
ATOM 862 O O . GLN A 1 114 ? 0.655 -6.575 1.401 1.00 89.12 114 GLN A O 1
ATOM 867 N N . LYS A 1 115 ? 1.081 -4.385 1.357 1.00 84.12 115 LYS A N 1
ATOM 868 C CA . LYS A 1 115 ? 1.409 -4.348 -0.070 1.00 84.12 115 LYS A CA 1
ATOM 869 C C . LYS A 1 115 ? 2.865 -4.718 -0.324 1.00 84.12 115 LYS A C 1
ATOM 871 O O . LYS A 1 115 ? 3.176 -5.426 -1.278 1.00 84.12 115 LYS A O 1
ATOM 876 N N . THR A 1 116 ? 3.768 -4.207 0.507 1.00 79.00 116 THR A N 1
ATOM 877 C CA . THR A 1 116 ? 5.211 -4.343 0.299 1.00 79.00 116 THR A CA 1
ATOM 878 C C . THR A 1 116 ? 5.917 -4.713 1.595 1.00 79.00 116 THR A C 1
ATOM 880 O O . THR A 1 116 ? 5.732 -4.019 2.597 1.00 79.00 116 THR A O 1
ATOM 883 N N . PRO A 1 117 ? 6.767 -5.755 1.587 1.00 76.56 117 PRO A N 1
ATOM 884 C CA . PRO A 1 117 ? 7.545 -6.112 2.763 1.00 76.56 117 PRO A CA 1
ATOM 885 C C . PRO A 1 117 ? 8.517 -4.980 3.131 1.00 76.56 117 PRO A C 1
ATOM 887 O O . PRO A 1 117 ? 9.015 -4.266 2.261 1.00 76.56 117 PRO A O 1
ATOM 890 N N . TYR A 1 118 ? 8.802 -4.843 4.429 1.00 76.19 118 TYR A N 1
ATOM 891 C CA . TYR A 1 118 ? 9.751 -3.873 5.002 1.00 76.19 118 TYR A CA 1
ATOM 892 C C . TYR A 1 118 ? 9.403 -2.388 4.826 1.00 76.19 118 TYR A C 1
ATOM 894 O O . TYR A 1 118 ? 10.264 -1.529 5.022 1.00 76.19 118 TYR A O 1
ATOM 902 N N . VAL A 1 119 ? 8.151 -2.060 4.504 1.00 78.62 119 VAL A N 1
ATOM 903 C CA . VAL A 1 119 ? 7.679 -0.673 4.515 1.00 78.62 119 VAL A CA 1
ATOM 904 C C . VAL A 1 119 ? 7.022 -0.366 5.856 1.00 78.62 119 VAL A C 1
ATOM 906 O O . VAL A 1 119 ? 5.983 -0.926 6.199 1.00 78.62 119 VAL A O 1
ATOM 909 N N . PHE A 1 120 ? 7.633 0.555 6.600 1.00 80.69 120 PHE A N 1
ATOM 910 C CA . PHE A 1 120 ? 7.139 1.035 7.887 1.00 80.69 120 PHE A CA 1
ATOM 911 C C . PHE A 1 120 ? 6.725 2.506 7.741 1.00 80.69 120 PHE A C 1
ATOM 913 O O . PHE A 1 120 ? 7.599 3.371 7.632 1.00 80.69 120 PHE A O 1
ATOM 920 N N . PRO A 1 121 ? 5.418 2.816 7.677 1.00 81.69 121 PRO A N 1
ATOM 921 C CA . PRO A 1 121 ? 4.965 4.194 7.555 1.00 81.69 121 PRO A CA 1
ATOM 922 C C . PRO A 1 121 ? 5.365 5.016 8.777 1.00 81.69 121 PRO A C 1
ATOM 924 O O . PRO A 1 121 ? 5.125 4.624 9.918 1.00 81.69 121 PRO A O 1
ATOM 927 N N . ILE A 1 122 ? 5.910 6.207 8.531 1.00 84.25 122 ILE A N 1
ATOM 928 C CA . ILE A 1 122 ? 6.071 7.216 9.576 1.00 84.25 122 ILE A CA 1
ATOM 929 C C . ILE A 1 122 ? 4.699 7.843 9.813 1.00 84.25 122 ILE A C 1
ATOM 931 O O . ILE A 1 122 ? 4.165 8.545 8.954 1.00 84.25 122 ILE A O 1
ATOM 935 N N . ILE A 1 123 ? 4.119 7.569 10.978 1.00 83.94 123 ILE A N 1
ATOM 936 C CA . ILE A 1 123 ? 2.812 8.099 11.363 1.00 83.94 123 ILE A CA 1
ATOM 937 C C . ILE A 1 123 ? 2.961 9.444 12.078 1.00 83.94 123 ILE A C 1
ATOM 939 O O . ILE A 1 123 ? 3.811 9.620 12.948 1.00 83.94 123 ILE A O 1
ATOM 943 N N . GLY A 1 124 ? 2.110 10.402 11.713 1.00 78.31 124 GLY A N 1
ATOM 944 C CA . GLY A 1 124 ? 2.057 11.727 12.328 1.00 78.31 124 GLY A CA 1
ATOM 945 C C . GLY A 1 124 ? 0.701 11.982 12.979 1.00 78.31 124 GLY A C 1
ATOM 946 O O . GLY A 1 124 ? -0.344 11.659 12.417 1.00 78.31 124 GLY A O 1
ATOM 947 N N . GLY A 1 125 ? 0.699 12.603 14.155 1.00 81.75 125 GLY A N 1
ATOM 948 C CA . GLY A 1 125 ? -0.517 12.983 14.863 1.00 81.75 125 GLY A CA 1
ATOM 949 C C . GLY A 1 125 ? -0.227 14.081 15.879 1.00 81.75 125 GLY A C 1
ATOM 950 O O . GLY A 1 125 ? 0.818 14.081 16.517 1.00 81.75 125 GLY A O 1
ATOM 951 N N . ARG A 1 126 ? -1.149 15.039 16.022 1.00 84.00 126 ARG A N 1
ATOM 952 C CA . ARG A 1 126 ? -1.064 16.108 17.042 1.00 84.00 126 ARG A CA 1
ATOM 953 C C . ARG A 1 126 ? -1.916 15.818 18.280 1.00 84.00 126 ARG A C 1
ATOM 955 O O . ARG A 1 126 ? -2.005 16.650 19.174 1.00 84.00 126 ARG A O 1
ATOM 962 N N . LYS A 1 127 ? -2.604 14.679 18.278 1.00 86.50 127 LYS A N 1
ATOM 963 C CA . LYS A 1 127 ? -3.595 14.270 19.264 1.00 86.50 127 LYS A CA 1
ATOM 9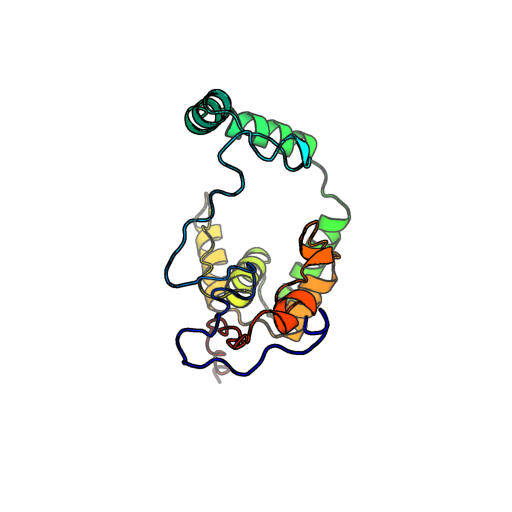64 C C . LYS A 1 127 ? -3.399 12.796 19.584 1.00 86.50 127 LYS A C 1
ATOM 966 O O . LYS A 1 127 ? -3.053 12.025 18.687 1.00 86.50 127 LYS A O 1
ATOM 971 N N . VAL A 1 128 ? -3.637 12.421 20.836 1.00 88.00 128 VAL A N 1
ATOM 972 C CA . VAL A 1 128 ? -3.460 11.040 21.302 1.00 88.00 128 VAL A CA 1
ATOM 973 C C . VAL A 1 128 ? -4.449 10.107 20.606 1.00 88.00 128 VAL A C 1
ATOM 975 O O . VAL A 1 128 ? -4.087 8.995 20.242 1.00 88.00 128 VAL A O 1
ATOM 978 N N . GLU A 1 129 ? -5.658 10.577 20.309 1.00 89.06 129 GLU A N 1
ATOM 979 C CA . GLU A 1 129 ? -6.692 9.769 19.658 1.00 89.06 129 GLU A CA 1
ATOM 980 C C . GLU A 1 129 ? -6.254 9.300 18.263 1.00 89.06 129 GLU A C 1
ATOM 982 O O . GLU A 1 129 ? -6.516 8.162 17.886 1.00 89.06 129 GLU A O 1
ATOM 987 N N . HIS A 1 130 ? -5.514 10.133 17.520 1.00 84.94 130 HIS A N 1
ATOM 988 C CA . HIS A 1 130 ? -4.972 9.744 16.213 1.00 84.94 130 HIS A CA 1
ATOM 989 C C . HIS A 1 130 ? -3.916 8.642 16.344 1.00 84.94 130 HIS A C 1
ATOM 991 O O . HIS A 1 130 ? -3.811 7.781 15.476 1.00 84.94 130 HIS A O 1
ATOM 997 N N . LEU A 1 131 ? -3.122 8.669 17.420 1.00 86.56 131 LEU A N 1
ATOM 998 C CA . LEU A 1 131 ? -2.128 7.632 17.675 1.00 86.56 131 LEU A CA 1
ATOM 999 C C . LEU A 1 131 ? -2.817 6.292 17.946 1.00 86.56 131 LEU A C 1
ATOM 1001 O O . LEU A 1 131 ? -2.444 5.295 17.338 1.00 86.56 131 LEU A O 1
ATOM 1005 N N . ILE A 1 132 ? -3.850 6.285 18.794 1.00 87.81 132 ILE A N 1
ATOM 1006 C CA . ILE A 1 132 ? -4.627 5.076 19.098 1.00 87.81 132 ILE A CA 1
ATOM 1007 C C . ILE A 1 132 ? -5.289 4.517 17.832 1.00 87.81 132 ILE A C 1
ATOM 1009 O O . ILE A 1 132 ? -5.145 3.334 17.545 1.00 87.81 132 ILE A O 1
ATOM 1013 N N . GLN A 1 133 ? -5.904 5.372 17.012 1.00 87.00 133 GLN A N 1
ATOM 1014 C CA . GLN A 1 133 ? -6.505 4.966 15.736 1.00 87.00 133 GLN A CA 1
ATOM 1015 C C . GLN A 1 133 ? -5.491 4.401 14.734 1.00 87.00 133 GLN A C 1
ATOM 1017 O O . GLN A 1 133 ? -5.834 3.537 13.935 1.00 87.00 133 GLN A O 1
ATOM 1022 N N . ASN A 1 134 ? -4.245 4.879 14.744 1.00 88.38 134 ASN A N 1
ATOM 1023 C CA . ASN A 1 134 ? -3.199 4.340 13.874 1.00 88.38 134 ASN A CA 1
ATOM 1024 C C . ASN A 1 134 ? -2.693 2.976 14.363 1.00 88.38 134 ASN A C 1
ATOM 1026 O O . ASN A 1 134 ? -2.313 2.147 13.541 1.00 88.38 134 ASN A O 1
ATOM 1030 N N . ILE A 1 135 ? -2.698 2.731 15.678 1.00 88.06 135 ILE A N 1
ATOM 1031 C CA . ILE A 1 135 ? -2.307 1.440 16.265 1.00 88.06 135 ILE A CA 1
ATOM 1032 C C . ILE A 1 135 ? -3.283 0.333 15.850 1.00 88.06 135 ILE A C 1
ATOM 1034 O O . ILE A 1 135 ? -2.845 -0.789 15.609 1.00 88.06 135 ILE A O 1
ATOM 1038 N N . GLU A 1 136 ? -4.571 0.648 15.673 1.00 88.19 136 GLU A N 1
ATOM 1039 C CA . GLU A 1 136 ? -5.574 -0.304 15.164 1.00 88.19 136 GLU A CA 1
ATOM 1040 C C . GLU A 1 136 ? -5.178 -0.923 13.810 1.00 88.19 136 GLU A C 1
ATOM 1042 O O . GLU A 1 136 ? -5.573 -2.047 13.511 1.00 88.19 136 GLU A O 1
ATOM 1047 N N . ALA A 1 137 ? -4.343 -0.247 13.009 1.00 89.38 137 ALA A N 1
ATOM 1048 C CA . ALA A 1 137 ? -3.840 -0.781 11.744 1.00 89.38 137 ALA A CA 1
ATOM 1049 C C . ALA A 1 137 ? -3.055 -2.093 11.903 1.00 89.38 137 ALA A C 1
ATOM 1051 O O . ALA A 1 137 ? -3.024 -2.902 10.978 1.00 89.38 137 ALA A O 1
ATOM 1052 N N . LEU A 1 138 ? -2.432 -2.311 13.068 1.00 88.69 138 LEU A N 1
ATOM 1053 C CA . LEU A 1 138 ? -1.662 -3.520 13.368 1.00 88.69 138 LEU A CA 1
ATOM 1054 C C . LEU A 1 138 ? -2.545 -4.761 13.538 1.00 88.69 138 LEU A C 1
ATOM 1056 O O . LEU A 1 138 ? -2.047 -5.873 13.406 1.00 88.69 138 LEU A O 1
ATOM 1060 N N . ASP A 1 139 ? -3.835 -4.576 13.818 1.00 90.00 139 ASP A N 1
ATOM 1061 C CA . ASP A 1 139 ? -4.806 -5.660 13.979 1.00 90.00 139 ASP A CA 1
ATOM 1062 C C . ASP A 1 139 ? -5.584 -5.958 12.684 1.00 90.00 139 ASP A C 1
ATOM 1064 O O . ASP A 1 139 ? -6.301 -6.956 12.602 1.00 90.00 139 ASP A O 1
ATOM 1068 N N . ILE A 1 140 ? -5.462 -5.108 11.662 1.00 91.06 140 ILE A N 1
ATOM 1069 C CA . ILE A 1 140 ? -6.204 -5.238 10.406 1.00 91.06 140 ILE A CA 1
ATOM 1070 C C . ILE A 1 140 ? -5.459 -6.178 9.461 1.00 91.06 140 ILE A C 1
ATOM 1072 O O . ILE A 1 140 ? -4.315 -5.920 9.103 1.00 91.06 140 ILE A O 1
ATOM 1076 N N . SER A 1 141 ? -6.124 -7.225 8.970 1.00 90.94 141 SER A N 1
ATOM 1077 C CA . SER A 1 141 ? -5.635 -8.045 7.856 1.00 90.94 141 SER A CA 1
ATOM 1078 C C . SER A 1 141 ? -6.537 -7.848 6.640 1.00 90.94 141 SER A C 1
ATOM 1080 O O . SER A 1 141 ? -7.740 -8.081 6.721 1.00 90.94 141 SER A O 1
ATOM 1082 N N . LEU A 1 142 ? -5.959 -7.389 5.529 1.00 90.56 142 LEU A N 1
ATOM 1083 C CA . LEU A 1 142 ? -6.662 -7.199 4.265 1.00 90.56 142 LEU A CA 1
ATOM 1084 C C . LEU A 1 142 ? -6.546 -8.462 3.411 1.00 90.56 142 LEU A C 1
ATOM 1086 O O . LEU A 1 142 ? -5.481 -9.077 3.316 1.00 90.56 142 LEU A O 1
ATOM 1090 N N . SER A 1 143 ? -7.650 -8.831 2.768 1.00 91.31 143 SER A N 1
ATOM 1091 C CA . SER A 1 143 ? -7.663 -9.884 1.748 1.00 91.31 143 SER A CA 1
ATOM 1092 C C . SER A 1 143 ? -7.009 -9.414 0.446 1.00 91.31 143 SER A C 1
ATOM 1094 O O . SER A 1 143 ? -6.933 -8.214 0.157 1.00 91.31 143 SER A O 1
ATOM 1096 N N . ASP A 1 144 ? -6.561 -10.364 -0.373 1.00 89.25 144 ASP A N 1
ATOM 1097 C CA . ASP A 1 144 ? -5.943 -10.069 -1.669 1.00 89.25 144 ASP A CA 1
ATOM 1098 C C . ASP A 1 144 ? -6.952 -9.394 -2.613 1.00 89.25 144 ASP A C 1
ATOM 1100 O O . ASP A 1 144 ? -6.598 -8.503 -3.388 1.00 89.25 144 ASP A O 1
ATOM 1104 N N . GLU A 1 145 ? -8.231 -9.758 -2.502 1.00 90.81 145 GLU A N 1
ATOM 1105 C CA . GLU A 1 145 ? -9.342 -9.151 -3.230 1.00 90.81 145 GLU A CA 1
ATOM 1106 C C . GLU A 1 145 ? -9.547 -7.685 -2.837 1.00 90.81 145 GLU A C 1
ATOM 1108 O O . GLU A 1 145 ? -9.747 -6.839 -3.712 1.00 90.81 145 GLU A O 1
ATOM 1113 N N . GLN A 1 146 ? -9.456 -7.362 -1.543 1.00 91.88 146 GLN A N 1
ATOM 1114 C CA . GLN A 1 146 ? -9.560 -5.985 -1.049 1.00 91.88 146 GLN A CA 1
ATOM 1115 C C . GLN A 1 146 ? -8.384 -5.130 -1.521 1.00 91.88 146 GLN A C 1
ATOM 1117 O O . GLN A 1 146 ? -8.590 -4.009 -1.986 1.00 91.88 146 GLN A O 1
ATOM 1122 N N . ILE A 1 147 ? -7.161 -5.666 -1.471 1.00 90.62 147 ILE A N 1
ATOM 1123 C CA . ILE A 1 147 ? -5.966 -4.980 -1.984 1.00 90.62 147 ILE A CA 1
ATOM 1124 C C . ILE A 1 147 ? -6.119 -4.717 -3.487 1.00 90.62 147 ILE A C 1
ATOM 1126 O O . ILE A 1 147 ? -5.963 -3.581 -3.939 1.00 90.62 147 ILE A O 1
ATOM 1130 N N . LYS A 1 148 ? -6.515 -5.735 -4.258 1.00 90.50 148 LYS A N 1
ATOM 1131 C CA . LYS A 1 148 ? -6.747 -5.607 -5.702 1.00 90.50 148 LYS A CA 1
ATOM 1132 C C . LYS A 1 148 ? -7.856 -4.604 -6.019 1.00 90.50 148 LYS A C 1
ATOM 1134 O O . LYS A 1 148 ? -7.754 -3.860 -6.994 1.00 90.50 148 LYS A O 1
ATOM 1139 N N . HIS A 1 149 ? -8.906 -4.558 -5.199 1.00 91.56 149 HIS A N 1
ATOM 1140 C CA . HIS A 1 149 ? -9.960 -3.563 -5.341 1.00 91.56 149 HIS A CA 1
ATOM 1141 C C . HIS A 1 149 ? -9.411 -2.148 -5.152 1.00 91.56 149 HIS A C 1
ATOM 1143 O O . HIS A 1 149 ? -9.629 -1.322 -6.034 1.00 91.56 149 HIS A O 1
ATOM 1149 N N . LEU A 1 150 ? -8.660 -1.882 -4.078 1.00 90.50 150 LEU A N 1
ATOM 1150 C CA . LEU A 1 150 ? -8.065 -0.566 -3.808 1.00 90.50 150 LEU A CA 1
ATOM 1151 C C . LEU A 1 150 ? -7.159 -0.090 -4.953 1.00 90.50 150 LEU A C 1
ATOM 1153 O O . LEU A 1 150 ? -7.210 1.079 -5.335 1.00 90.50 150 LEU A O 1
ATOM 1157 N N . GLU A 1 151 ? -6.376 -0.993 -5.542 1.00 89.06 151 GLU A N 1
ATOM 1158 C CA . GLU A 1 151 ? -5.487 -0.677 -6.667 1.00 89.06 151 GLU A CA 1
ATOM 1159 C C . GLU A 1 151 ? -6.231 -0.457 -7.992 1.00 89.06 151 GLU A C 1
ATOM 1161 O O . GLU A 1 151 ? -5.753 0.278 -8.852 1.00 89.06 151 GLU A O 1
ATOM 1166 N N . SER A 1 152 ? -7.421 -1.043 -8.158 1.00 90.31 152 SER A N 1
ATOM 1167 C CA . SER A 1 152 ? -8.220 -0.901 -9.385 1.00 90.31 152 SER A CA 1
ATOM 1168 C C . SER A 1 152 ? -8.891 0.469 -9.547 1.00 90.31 152 SER A C 1
ATOM 1170 O O . SER A 1 152 ? -9.308 0.824 -10.648 1.00 90.31 152 SER A O 1
ATOM 1172 N N . VAL A 1 153 ? -9.011 1.241 -8.462 1.00 90.19 153 VAL A N 1
ATOM 1173 C CA . VAL A 1 153 ? -9.818 2.475 -8.403 1.00 90.19 153 VAL A CA 1
ATOM 1174 C C . VAL A 1 153 ? -9.238 3.585 -9.270 1.00 90.19 153 VAL A C 1
ATOM 1176 O O . VAL A 1 153 ? -9.974 4.346 -9.899 1.00 90.19 153 VAL A O 1
ATOM 1179 N N . VAL A 1 154 ? -7.912 3.697 -9.290 1.00 85.81 154 VAL A N 1
ATOM 1180 C CA . VAL A 1 154 ? -7.200 4.685 -10.094 1.00 85.81 154 VAL A CA 1
ATOM 1181 C C . VAL A 1 154 ? -6.158 3.942 -10.916 1.00 85.81 154 VAL A C 1
ATOM 1183 O O . VAL A 1 154 ? -5.302 3.290 -10.322 1.00 85.81 154 VAL A O 1
ATOM 1186 N N . PRO A 1 155 ? -6.182 4.054 -12.257 1.00 81.19 155 PRO A N 1
ATOM 1187 C CA . PRO A 1 155 ? -5.167 3.424 -13.084 1.00 81.19 155 PRO A CA 1
ATOM 1188 C C . PRO A 1 155 ? -3.800 3.995 -12.709 1.00 81.19 155 PRO A C 1
ATOM 1190 O O . PRO A 1 155 ? -3.571 5.206 -12.803 1.00 81.19 155 PRO A O 1
ATOM 1193 N N . PHE A 1 156 ? -2.918 3.116 -12.238 1.00 81.12 156 PHE A N 1
ATOM 1194 C CA . PHE A 1 156 ? -1.524 3.452 -12.011 1.00 81.12 156 PHE A CA 1
ATOM 1195 C C . PHE A 1 156 ? -0.810 3.493 -13.355 1.00 81.12 156 PHE A C 1
ATOM 1197 O O . PHE A 1 156 ? -0.932 2.565 -14.152 1.00 81.12 156 PHE A O 1
ATOM 1204 N N . ASP A 1 157 ? -0.078 4.575 -13.585 1.00 78.56 157 ASP A N 1
ATOM 1205 C CA . ASP A 1 157 ? 0.699 4.769 -14.795 1.00 78.56 157 ASP A CA 1
ATOM 1206 C C . ASP A 1 157 ? 2.198 4.716 -14.449 1.00 78.56 157 ASP A C 1
ATOM 1208 O O . ASP A 1 157 ? 2.715 5.679 -13.878 1.00 78.56 157 ASP A O 1
ATOM 1212 N N . PRO A 1 158 ? 2.896 3.593 -14.716 1.00 73.88 158 PRO A N 1
ATOM 1213 C CA . PRO A 1 158 ? 4.288 3.397 -14.306 1.00 73.88 158 PRO A CA 1
ATOM 1214 C C . PRO A 1 158 ? 5.294 4.362 -14.946 1.00 73.88 158 PRO A C 1
ATOM 1216 O O . PRO A 1 158 ? 6.393 4.520 -14.417 1.00 73.88 158 PRO A O 1
ATOM 1219 N N . GLY A 1 159 ? 4.950 4.999 -16.068 1.00 77.94 159 GLY A N 1
ATOM 1220 C CA . GLY A 1 159 ? 5.844 5.932 -16.750 1.00 77.94 159 GLY A CA 1
ATOM 1221 C C . GLY A 1 159 ? 6.984 5.271 -17.535 1.00 77.94 159 GLY A C 1
ATOM 1222 O O . GLY A 1 159 ? 7.135 4.049 -17.612 1.00 77.94 159 GLY A O 1
ATOM 1223 N N . PHE A 1 160 ? 7.828 6.116 -18.126 1.00 72.56 160 PHE A N 1
ATOM 1224 C CA . PHE A 1 160 ? 9.120 5.708 -18.677 1.00 72.56 160 PHE A CA 1
ATOM 1225 C C . PHE A 1 160 ? 10.138 5.489 -17.536 1.00 72.56 160 PHE A C 1
ATOM 1227 O O . PHE A 1 160 ? 10.149 6.290 -16.601 1.00 72.56 160 PHE A O 1
ATOM 1234 N N . PRO A 1 161 ? 11.023 4.468 -17.593 1.00 67.69 161 PRO A N 1
ATOM 1235 C CA . PRO A 1 161 ? 11.212 3.487 -18.670 1.00 67.69 161 PRO A CA 1
ATOM 1236 C C . PRO A 1 161 ? 10.345 2.224 -18.551 1.00 67.69 161 PRO A C 1
ATOM 1238 O O . PRO A 1 161 ? 10.481 1.323 -19.377 1.00 67.69 161 PRO A O 1
ATOM 1241 N N . ALA A 1 162 ? 9.456 2.130 -17.559 1.00 69.56 162 ALA A N 1
ATOM 1242 C CA . ALA A 1 162 ? 8.699 0.911 -17.260 1.00 69.56 162 ALA A CA 1
ATOM 1243 C C . ALA A 1 162 ? 7.822 0.409 -18.426 1.00 69.56 162 ALA A C 1
ATOM 1245 O O . ALA A 1 162 ? 7.607 -0.796 -18.535 1.00 69.56 162 ALA A O 1
ATOM 1246 N N . TYR A 1 163 ? 7.380 1.276 -19.344 1.00 70.19 163 TYR A N 1
ATOM 1247 C CA . TYR A 1 163 ? 6.698 0.837 -20.575 1.00 70.19 163 TYR A CA 1
ATOM 1248 C C . TYR A 1 163 ? 7.577 0.008 -21.519 1.00 70.19 163 TYR A C 1
ATOM 1250 O O . TYR A 1 163 ? 7.054 -0.784 -22.295 1.00 70.19 163 TYR A O 1
ATOM 1258 N N . ILE A 1 164 ? 8.895 0.219 -21.478 1.00 69.38 164 ILE A N 1
ATOM 1259 C CA . ILE A 1 164 ? 9.863 -0.448 -22.355 1.00 69.38 164 ILE A CA 1
ATOM 1260 C C . ILE A 1 164 ? 10.445 -1.673 -21.652 1.00 69.38 164 ILE A C 1
ATOM 1262 O O . ILE A 1 164 ? 10.516 -2.743 -22.242 1.00 69.38 164 ILE A O 1
ATOM 1266 N N . ILE A 1 165 ? 10.842 -1.526 -20.384 1.00 69.19 165 ILE A N 1
ATOM 1267 C CA . ILE A 1 165 ? 11.549 -2.583 -19.640 1.00 69.19 165 ILE A CA 1
ATOM 1268 C C . ILE A 1 165 ? 10.628 -3.469 -18.787 1.00 69.19 165 ILE A C 1
ATOM 1270 O O . ILE A 1 165 ? 11.076 -4.455 -18.203 1.00 69.19 165 ILE A O 1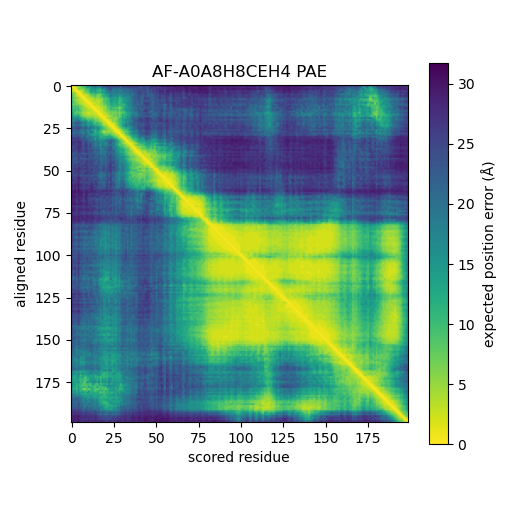
ATOM 1274 N N . GLY A 1 166 ? 9.338 -3.135 -18.715 1.00 65.94 166 GLY A N 1
ATOM 1275 C CA . GLY A 1 166 ? 8.340 -3.848 -17.925 1.00 65.94 166 GLY A CA 1
ATOM 1276 C C . GLY A 1 166 ? 8.378 -3.528 -16.426 1.00 65.94 166 GLY A C 1
ATOM 1277 O O . GLY A 1 166 ? 9.275 -2.868 -15.908 1.00 65.94 166 GLY A O 1
ATOM 1278 N N . ALA A 1 167 ? 7.377 -4.032 -15.700 1.00 63.31 167 ALA A N 1
ATOM 1279 C CA . ALA A 1 167 ? 7.197 -3.813 -14.259 1.00 63.31 167 ALA A CA 1
ATOM 1280 C C . ALA A 1 167 ? 7.926 -4.856 -13.379 1.00 63.31 167 ALA A C 1
ATOM 1282 O O . ALA A 1 167 ? 7.454 -5.191 -12.296 1.00 63.31 167 ALA A O 1
ATOM 1283 N N . GLY A 1 168 ? 9.015 -5.462 -13.872 1.00 61.91 168 GLY A N 1
ATOM 1284 C CA . GLY A 1 168 ? 9.770 -6.500 -13.147 1.00 61.91 168 GLY A CA 1
ATOM 1285 C C . GLY A 1 168 ? 9.078 -7.871 -13.043 1.00 61.91 168 GLY A C 1
ATOM 1286 O O . GLY A 1 168 ? 9.630 -8.807 -12.464 1.00 61.91 168 GLY A O 1
ATOM 1287 N N . MET A 1 169 ? 7.882 -8.026 -13.625 1.00 61.28 169 MET A N 1
ATOM 1288 C CA . MET A 1 169 ? 7.139 -9.295 -13.638 1.00 61.28 169 MET A CA 1
ATOM 1289 C C . MET A 1 169 ? 7.680 -10.287 -14.672 1.00 61.28 169 MET A C 1
ATOM 1291 O O . MET A 1 169 ? 7.606 -11.497 -14.457 1.00 61.28 169 MET A O 1
ATOM 1295 N N . HIS A 1 170 ? 8.270 -9.788 -15.754 1.00 63.78 170 HIS A N 1
ATOM 1296 C CA . HIS A 1 170 ? 8.9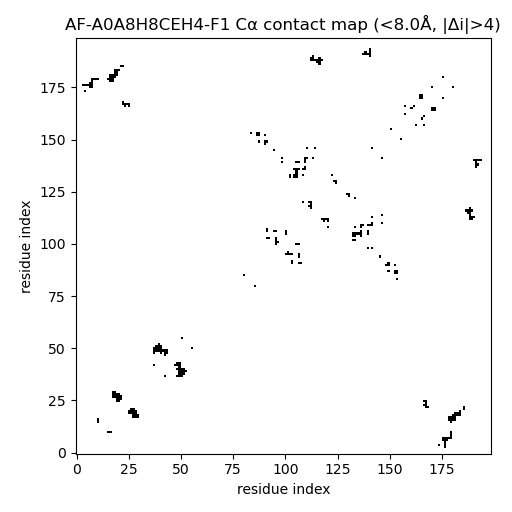27 -10.573 -16.794 1.00 63.78 170 HIS A CA 1
ATOM 1297 C C . HIS A 1 170 ? 10.191 -9.831 -17.234 1.00 63.78 170 HIS A C 1
ATOM 1299 O O . HIS A 1 170 ? 1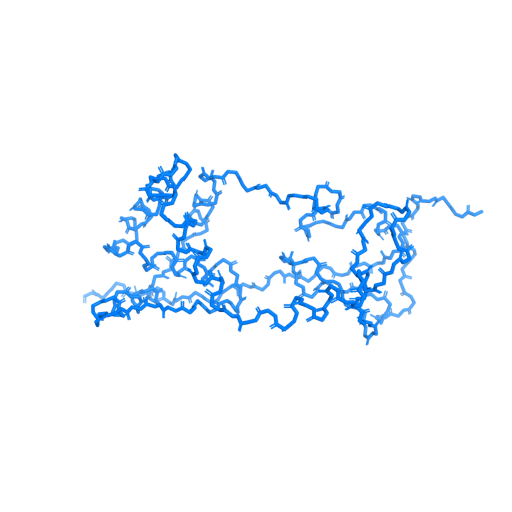0.213 -8.601 -17.213 1.00 63.78 170 HIS A O 1
ATOM 1305 N N . TYR A 1 171 ? 11.237 -10.570 -17.602 1.00 66.62 171 TYR A N 1
ATOM 1306 C CA . TYR A 1 171 ? 12.424 -9.985 -18.222 1.00 66.62 171 TYR A CA 1
ATOM 1307 C C . TYR A 1 171 ? 12.114 -9.641 -19.678 1.00 66.62 171 TYR A C 1
ATOM 1309 O O . TYR A 1 171 ? 11.401 -10.396 -20.344 1.00 66.62 171 TYR A O 1
ATOM 1317 N N . ILE A 1 172 ? 12.647 -8.522 -20.172 1.00 71.44 172 ILE A N 1
ATOM 1318 C CA . ILE A 1 172 ? 12.533 -8.200 -21.595 1.00 71.44 172 ILE A CA 1
ATOM 1319 C C . ILE A 1 172 ? 13.290 -9.234 -22.444 1.00 71.44 172 ILE A C 1
ATOM 1321 O O . ILE A 1 172 ? 14.337 -9.725 -22.000 1.00 71.44 172 ILE A O 1
ATOM 1325 N N . PRO A 1 173 ? 12.790 -9.571 -23.647 1.00 68.44 173 PRO A N 1
ATOM 1326 C CA . PRO A 1 173 ? 13.406 -10.573 -24.516 1.00 68.44 173 PRO A CA 1
ATOM 1327 C C . PRO A 1 173 ? 14.903 -10.332 -24.762 1.00 68.44 173 PRO A C 1
ATOM 1329 O O . PRO A 1 173 ? 15.701 -11.264 -24.671 1.00 68.44 173 PRO A O 1
ATOM 1332 N N . GLU A 1 174 ? 15.301 -9.076 -24.965 1.00 67.88 174 GLU A N 1
ATOM 1333 C CA . GLU A 1 174 ? 16.687 -8.650 -25.193 1.00 67.88 174 GLU A CA 1
ATOM 1334 C C . GLU A 1 174 ? 17.607 -8.997 -24.014 1.00 67.88 174 GLU A C 1
ATOM 1336 O O . GLU A 1 174 ? 18.768 -9.371 -24.197 1.00 67.88 174 GLU A O 1
ATOM 1341 N N . PHE A 1 175 ? 17.092 -8.917 -22.785 1.00 68.31 175 PHE A N 1
ATOM 1342 C CA . PHE A 1 175 ? 17.850 -9.315 -21.603 1.00 68.31 175 PHE A CA 1
ATOM 1343 C C . PHE A 1 175 ? 17.967 -10.836 -21.554 1.00 68.31 175 PHE A C 1
ATOM 1345 O O . PHE A 1 175 ? 19.070 -11.354 -21.408 1.00 68.31 175 PHE A O 1
ATOM 1352 N N . THR A 1 176 ? 16.877 -11.576 -21.776 1.00 69.69 176 THR A N 1
ATOM 1353 C CA . THR A 1 176 ? 16.912 -13.053 -21.761 1.00 69.69 176 THR A CA 1
ATOM 1354 C C . THR A 1 176 ? 17.789 -13.675 -22.855 1.00 69.69 176 THR A C 1
ATOM 1356 O O . THR A 1 176 ? 18.276 -14.792 -22.692 1.00 69.69 176 THR A O 1
ATOM 1359 N N . ALA A 1 177 ? 18.036 -12.952 -23.952 1.00 71.62 177 ALA A N 1
ATOM 1360 C CA . ALA A 1 177 ? 18.968 -13.365 -25.000 1.00 71.62 177 ALA A CA 1
ATOM 1361 C C . ALA A 1 177 ? 20.443 -13.196 -24.586 1.00 71.62 177 ALA A C 1
ATOM 1363 O O . ALA A 1 177 ? 21.317 -13.899 -25.087 1.00 71.62 177 ALA A O 1
ATOM 1364 N N . THR A 1 178 ? 20.737 -12.292 -23.647 1.00 70.81 178 THR A N 1
ATOM 1365 C CA . THR A 1 178 ? 22.111 -11.941 -23.249 1.00 70.81 178 THR A CA 1
ATOM 1366 C C . THR A 1 178 ? 22.549 -12.568 -21.929 1.00 70.81 178 THR A C 1
ATOM 1368 O O . THR A 1 178 ? 23.749 -12.750 -21.726 1.00 70.81 178 THR A O 1
ATOM 1371 N N . ALA A 1 179 ? 21.615 -12.944 -21.050 1.00 69.44 179 ALA A N 1
ATOM 1372 C CA . ALA A 1 179 ? 21.937 -13.595 -19.785 1.00 69.44 179 ALA A CA 1
ATOM 1373 C C . ALA A 1 179 ? 20.843 -14.555 -19.290 1.00 69.44 179 ALA A C 1
ATOM 1375 O O . ALA A 1 179 ? 19.673 -14.469 -19.659 1.00 69.44 179 ALA A O 1
ATOM 1376 N N . ASN A 1 180 ? 21.242 -15.456 -18.390 1.00 70.44 180 ASN A N 1
ATOM 1377 C CA . ASN A 1 180 ? 20.333 -16.328 -17.653 1.00 70.44 180 ASN A CA 1
ATOM 1378 C C . ASN A 1 180 ? 19.950 -15.673 -16.320 1.00 70.44 180 ASN A C 1
ATOM 1380 O O . ASN A 1 180 ? 20.822 -15.338 -15.511 1.00 70.44 180 ASN A O 1
ATOM 1384 N N . PHE A 1 181 ? 18.648 -15.524 -16.078 1.00 68.62 181 PHE A N 1
ATOM 1385 C CA . PHE A 1 181 ? 18.115 -14.886 -14.875 1.00 68.62 181 PHE A CA 1
ATOM 1386 C C . PHE A 1 181 ? 17.362 -15.887 -14.007 1.00 68.62 181 PHE A C 1
ATOM 1388 O O . PHE A 1 181 ? 16.478 -16.593 -14.491 1.00 68.62 181 PHE A O 1
ATOM 1395 N N . ASP A 1 182 ? 17.655 -15.883 -12.708 1.00 66.94 182 ASP A N 1
ATOM 1396 C CA . ASP A 1 182 ? 16.859 -16.607 -11.721 1.00 66.94 182 ASP A CA 1
ATOM 1397 C C . ASP A 1 182 ? 15.847 -15.640 -11.090 1.00 66.94 182 ASP A C 1
ATOM 1399 O O . ASP A 1 182 ? 16.220 -14.682 -10.401 1.00 66.94 182 ASP A O 1
ATOM 1403 N N . LYS A 1 183 ? 14.549 -15.889 -11.306 1.00 66.75 183 LYS A N 1
ATOM 1404 C CA . LYS A 1 183 ? 13.486 -15.075 -10.707 1.00 66.75 183 LYS A CA 1
ATOM 1405 C C . LYS A 1 183 ? 13.296 -15.470 -9.244 1.00 66.75 183 LYS A C 1
ATOM 1407 O O . LYS A 1 183 ? 12.869 -16.582 -8.939 1.00 66.75 183 LYS A O 1
ATOM 1412 N N . MET A 1 184 ? 13.581 -14.542 -8.337 1.00 64.19 184 MET A N 1
ATOM 1413 C CA . MET A 1 184 ? 13.325 -14.734 -6.912 1.00 64.19 184 MET A CA 1
ATOM 1414 C C . MET A 1 184 ? 11.837 -14.473 -6.620 1.00 64.19 184 MET A C 1
ATOM 1416 O O . MET A 1 184 ? 11.301 -13.466 -7.100 1.00 64.19 184 MET A O 1
ATOM 1420 N N . PRO A 1 185 ? 11.135 -15.360 -5.886 1.00 71.44 185 PRO A N 1
ATOM 1421 C CA . PRO A 1 185 ? 9.740 -15.125 -5.537 1.00 71.44 185 PRO A CA 1
ATOM 1422 C C . PRO A 1 185 ? 9.616 -13.853 -4.694 1.00 71.44 185 PRO A C 1
ATOM 1424 O O . PRO A 1 185 ? 10.471 -13.564 -3.856 1.00 71.44 185 PRO A O 1
ATOM 1427 N N . ALA A 1 186 ? 8.541 -13.095 -4.916 1.00 69.56 186 ALA A N 1
ATOM 1428 C CA . ALA A 1 186 ? 8.264 -11.911 -4.118 1.00 69.56 186 ALA A CA 1
ATOM 1429 C C . ALA A 1 186 ? 8.033 -12.322 -2.659 1.00 69.56 186 ALA A C 1
ATOM 1431 O O . ALA A 1 186 ? 7.183 -13.172 -2.370 1.00 69.56 186 ALA A O 1
ATOM 1432 N N . LEU A 1 187 ? 8.802 -11.721 -1.750 1.00 75.94 187 LEU A N 1
ATOM 1433 C CA . LEU A 1 187 ? 8.638 -11.950 -0.323 1.00 75.94 187 LEU A CA 1
ATOM 1434 C C . LEU A 1 187 ? 7.245 -11.479 0.101 1.00 75.94 187 LEU A C 1
ATOM 1436 O O . LEU A 1 187 ? 6.838 -10.359 -0.212 1.00 75.94 187 LEU A O 1
ATOM 1440 N N . GLN A 1 188 ? 6.524 -12.347 0.806 1.00 80.62 188 GLN A N 1
ATOM 1441 C CA . GLN A 1 188 ? 5.189 -12.024 1.282 1.00 80.62 188 GLN A CA 1
ATOM 1442 C C . GLN A 1 188 ? 5.268 -11.079 2.492 1.00 80.62 188 GLN A C 1
ATOM 1444 O O . GLN A 1 188 ? 6.131 -11.260 3.357 1.00 80.62 188 GLN A O 1
ATOM 1449 N N . PRO A 1 189 ? 4.384 -10.073 2.570 1.00 82.19 189 PRO A N 1
ATOM 1450 C CA . PRO A 1 189 ? 4.294 -9.203 3.731 1.00 82.19 189 PRO A CA 1
ATOM 1451 C C . PRO A 1 189 ? 3.819 -9.963 4.971 1.00 82.19 189 PRO A C 1
ATOM 1453 O O . PRO A 1 189 ? 3.053 -10.925 4.889 1.00 82.19 189 PRO A O 1
ATOM 1456 N N . ILE A 1 190 ? 4.257 -9.494 6.138 1.00 82.06 190 ILE A N 1
ATOM 1457 C CA . ILE A 1 190 ? 3.824 -10.036 7.424 1.00 82.06 190 ILE A CA 1
ATOM 1458 C C . ILE A 1 190 ? 2.385 -9.576 7.662 1.00 82.06 190 ILE A C 1
ATOM 1460 O O . ILE A 1 190 ? 2.117 -8.376 7.723 1.00 82.06 190 ILE A O 1
ATOM 1464 N N . ARG A 1 191 ? 1.463 -10.533 7.787 1.00 82.38 191 ARG A N 1
ATOM 1465 C CA . ARG A 1 191 ? 0.054 -10.264 8.090 1.00 82.38 191 ARG A CA 1
ATOM 1466 C 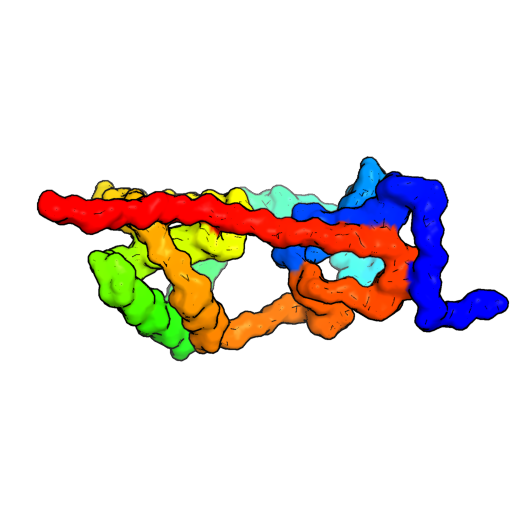C . ARG A 1 191 ? -0.230 -10.528 9.569 1.00 82.38 191 ARG A C 1
ATOM 1468 O O . ARG A 1 191 ? 0.319 -11.491 10.112 1.00 82.38 191 ARG A O 1
ATOM 1475 N N . PRO A 1 192 ? -1.081 -9.718 10.219 1.00 83.00 192 PRO A N 1
ATOM 1476 C CA . PRO A 1 192 ? -1.557 -10.020 11.563 1.00 83.00 192 PRO A CA 1
ATOM 1477 C C . PRO A 1 192 ? -2.281 -11.368 11.585 1.00 83.00 192 PRO A C 1
ATOM 1479 O O . PRO A 1 192 ? -2.983 -11.725 10.638 1.00 83.00 192 PRO A O 1
ATOM 1482 N N . SER A 1 193 ? -2.124 -12.123 12.671 1.00 76.69 193 SER A N 1
ATOM 1483 C CA . SER A 1 193 ? -2.920 -13.327 12.899 1.00 76.69 193 SER A CA 1
ATOM 1484 C C . SER A 1 193 ? -4.390 -12.937 13.049 1.00 76.69 193 SER A C 1
ATOM 1486 O O . SER A 1 193 ? -4.703 -12.069 13.867 1.00 76.69 193 SER A O 1
ATOM 1488 N N . LEU A 1 194 ? -5.292 -13.590 12.311 1.00 63.19 194 LEU A N 1
ATOM 1489 C CA . LEU A 1 194 ? -6.732 -13.416 12.501 1.00 63.19 194 LEU A CA 1
ATOM 1490 C C . LEU A 1 194 ? -7.075 -13.692 13.970 1.00 63.19 194 LEU A C 1
ATOM 1492 O O . LEU A 1 194 ? -6.819 -14.793 14.465 1.00 63.19 194 LEU A O 1
ATOM 1496 N N . LYS A 1 195 ? -7.637 -12.702 14.678 1.00 57.44 195 LYS A N 1
ATOM 1497 C CA . LYS A 1 195 ? -8.193 -12.933 16.016 1.00 57.44 195 LYS A CA 1
ATOM 1498 C C . LYS A 1 195 ? -9.276 -13.998 15.853 1.00 57.44 195 LYS A C 1
ATOM 1500 O O . LYS A 1 195 ? -10.279 -13.760 15.183 1.00 57.44 195 LYS A O 1
ATOM 1505 N N . SER A 1 196 ? -9.056 -15.188 16.416 1.00 44.56 196 SER A N 1
ATOM 1506 C CA . SER A 1 196 ? -10.114 -16.185 16.557 1.00 44.56 196 SER A CA 1
ATOM 1507 C C . SER A 1 196 ? -11.277 -15.490 17.248 1.00 44.56 196 SER A C 1
ATOM 1509 O O . SER A 1 196 ? -11.056 -14.912 18.314 1.00 44.56 196 SER A O 1
ATOM 1511 N N . ALA A 1 197 ? -12.461 -15.491 16.629 1.00 44.12 197 ALA A N 1
ATOM 1512 C CA . ALA A 1 197 ? -13.659 -14.925 17.230 1.00 44.12 197 ALA A CA 1
ATOM 1513 C C . ALA A 1 197 ? -13.759 -15.457 18.664 1.00 44.12 197 ALA A C 1
ATOM 1515 O O . ALA A 1 197 ? -13.876 -16.664 18.876 1.00 44.12 197 ALA A O 1
ATOM 1516 N N . SER A 1 198 ? -13.573 -14.571 19.638 1.00 38.84 198 SER A N 1
ATOM 1517 C CA . SER A 1 198 ? -13.711 -14.911 21.043 1.00 38.84 198 SER A CA 1
ATOM 1518 C C . SER A 1 198 ? -15.174 -15.269 21.267 1.00 38.84 198 SER A C 1
ATOM 1520 O O . SER A 1 198 ? -16.035 -14.395 21.143 1.00 38.84 198 SER A O 1
ATOM 1522 N N . THR A 1 199 ? -15.422 -16.556 21.502 1.00 34.84 199 THR A N 1
ATOM 1523 C CA . THR A 1 199 ? -16.680 -17.100 22.023 1.00 34.84 199 THR A CA 1
ATOM 1524 C C . THR A 1 199 ? -17.075 -16.409 23.321 1.00 34.84 199 THR A C 1
ATOM 1526 O O . THR A 1 199 ? -16.157 -16.114 24.123 1.00 34.84 199 THR A O 1
#

Radius of gyration: 22.84 Å; Cα contacts (8 Å, |Δi|>4): 176; chains: 1; bounding box: 47×49×57 Å

InterPro domains:
  IPR023210 NADP-dependent oxidoreductase domain [PF00248] (68-153)
  IPR036812 NAD(P)-dependent oxidoreductase domain superfamily [G3DSA:3.20.20.100] (76-158)
  IPR036812 NAD(P)-dependent oxidoreductase domain superfamily [SSF51430] (18-83)
  IPR036812 NAD(P)-dependent oxidoreductase domain superfamily [SSF51430] (82-153)
  IPR050523 Aldo/Keto Reductase Detoxification and Biosynthesis [PTHR43364] (79-162)

Secondary structure (DSSP, 8-state):
---TTSPPPPPSSGGG-EEEEETTTTEEE-SS----TTSBSTTGGGTS--B-HHHHHHHHH--SSHHHHHHHHHHHHT-S--HHHHHHHHHHHHHHHHHT-S-HHHHHHHHHHHHSTT-------SSHHHHHHHHGGGG----HHHHHHHHHSS-----TTHHHH-SSSS--HHHHHH--EE-PPPPPPPPPPP-----

Foldseek 3Di:
DDDLLAFADDDPDPLQAWEQPALQPSDIDRPDDDDPPAADDVCVVVVPDHDDPVNVVVVVPPPDCVVVVVVVVVVVVPVDDDPLNVLLLVLLVVQCVVQVHPQSLLSVQLLQQQVAPPDHDDDDDPDVVSVVSNVVNQQTFDDPVSSVSSCVSDPDDPDPPCVVQPSSPDGDSSVSRVGHYDYDDGDGGDGHDHDDPDD

Nearest PDB structures (foldseek):
  7twz-assembly6_F  TM=7.442E-01  e=6.066E-03  Klebsiella pneumoniae subsp. pneumoniae HS11286
  7utf-assembly2_D  TM=8.072E-01  e=8.754E-03  Rhizobium leguminosarum
  4r9o-assembly1_C  TM=7.818E-01  e=2.972E-02  Salmonella enterica subsp. enterica serovar Typhimurium str. LT2
  1og6-assembly1_B  TM=7.876E-01  e=3.570E-02  Escherichia coli K-12
  1og6-assembly1_C  TM=5.530E-01  e=1.938E-02  Escherichia coli K-12

Solvent-accessible surface area (backbone atoms only — not comparable to full-atom values): 12603 Å² total; per-residue (Å²): 130,83,63,91,79,48,70,39,74,83,65,97,45,84,85,67,46,50,40,59,76,35,59,89,72,65,43,70,56,63,103,76,77,85,86,60,92,62,72,42,66,86,44,41,92,76,70,73,51,62,47,54,72,68,59,52,51,52,63,74,68,66,80,72,68,52,66,62,51,51,50,46,53,50,51,62,75,48,75,62,84,48,73,70,55,50,50,51,52,53,47,43,49,52,51,18,58,76,73,71,46,91,44,50,66,13,49,54,51,28,49,51,34,55,72,37,59,94,50,78,83,88,83,85,67,97,46,71,68,54,50,56,45,49,54,53,14,65,72,50,67,80,52,72,67,56,54,52,50,59,58,64,70,53,87,81,78,81,50,86,65,35,79,78,54,42,79,48,84,54,81,43,70,74,54,47,27,72,41,56,71,53,86,64,80,81,74,75,38,80,70,48,76,80,78,71,81,81,126

Organism: Psilocybe cubensis (NCBI:txid181762)

Sequence (199 aa):
MPSPFEPCPPPESALARYRLLSPTAGVHVSPIQLGGMSIGDQWVELGMGSMDKESSFKLLDAQNGSSERIIGEWAEKRRRRNEKEKLVCAALEKVAAEVGTQSVTAVAIAYLMQKTPYVFPIIGGRKVEHLIQNIEALDISLSDEQIKHLESVVPFDPGFPAYIIGAGMHYIPEFTATANFDKMPALQPIRPSLKSAST

pLDDT: mean 70.14, std 16.29, range [34.84, 93.12]